Protein AF-A0A1A6GTL4-F1 (afdb_monomer)

Sequence (187 aa):
MNTKRGSVCIEKNNELCYLATIDWSRILDSVEDNYIVLNNKECGDVCPGTAKDKTNCPATVINGQFVERCWTHSHCQKVCWTICKSHGYTAGGLCCHRERLGGCSEPDDPTKCVTCHNFYLDGRCVETCLPSYYHFWDWRCVNFSFCQDLYCRCRGSGRPGCHWCVICSSGCVPEYPSGYTMGSGNL

Nearest PDB structures (foldseek):
  4xss-assembly1_E  TM=9.658E-01  e=3.737E-26  Homo sapiens
  5kqv-assembly1_F  TM=9.364E-01  e=1.875E-26  Homo sapiens
  5kqv-assembly1_E-2  TM=9.364E-01  e=1.114E-25  Homo sapiens
  7sl1-assembly1_B  TM=9.394E-01  e=2.082E-23  Mus musculus
  8u4b-assembly1_B  TM=9.425E-01  e=3.298E-23  Homo sapiens

Mean predicted aligned error: 8.81 Å

Organism: Neotoma lepida (NCBI:txid56216)

Foldseek 3Di:
DADADDEAAAAQAAPDDQPVQADCVQHYVDHPPYHHDNYHPPDPAAAAPVVVVDHPFDWDDDPNDTHGHAPHNDGHDDHQDVVQPQQAEAPVNAHAAPQAGHDFPDHNAQQRYPAGNWEDDPSGRDNDDDPQWADEPRYYTDHPVVLVVLQVVQPVPPDVPSQRWWDDDRHTHSDDDPPDDDDDPRD

Structure (mmCIF, N/CA/C/O backbone):
data_AF-A0A1A6GTL4-F1
#
_entry.id   AF-A0A1A6GTL4-F1
#
loop_
_atom_site.group_PDB
_atom_site.id
_atom_site.type_symbol
_atom_site.label_atom_id
_atom_site.label_alt_id
_atom_site.label_comp_id
_atom_site.label_asym_id
_atom_site.label_entity_id
_atom_site.label_seq_id
_atom_site.pdbx_PDB_ins_code
_atom_site.Cartn_x
_atom_site.Cartn_y
_atom_site.Cartn_z
_atom_site.occupancy
_atom_site.B_iso_or_equiv
_atom_site.auth_seq_id
_atom_site.auth_comp_id
_atom_site.auth_asym_id
_atom_site.auth_atom_id
_atom_site.pdbx_PDB_model_num
ATOM 1 N N . MET A 1 1 ? -3.876 -3.061 5.480 1.00 50.59 1 MET A N 1
ATOM 2 C CA . MET A 1 1 ? -3.661 -2.000 4.477 1.00 50.59 1 MET A CA 1
ATOM 3 C C . MET A 1 1 ? -2.444 -1.225 4.931 1.00 50.59 1 MET A C 1
ATOM 5 O O . MET A 1 1 ? -2.359 -0.959 6.122 1.00 50.59 1 MET A O 1
ATOM 9 N N . ASN A 1 2 ? -1.484 -0.991 4.045 1.00 62.75 2 ASN A N 1
ATOM 10 C CA . ASN A 1 2 ? -0.259 -0.256 4.347 1.00 62.75 2 ASN A CA 1
ATOM 11 C C . ASN A 1 2 ? -0.037 0.725 3.190 1.00 62.75 2 ASN A C 1
ATOM 13 O O . ASN A 1 2 ? -0.180 0.330 2.029 1.00 62.75 2 ASN A O 1
ATOM 17 N N . THR A 1 3 ? 0.223 1.985 3.514 1.00 60.69 3 THR A N 1
ATOM 18 C CA . THR A 1 3 ? 0.420 3.055 2.538 1.00 60.69 3 THR A CA 1
ATOM 19 C C . THR A 1 3 ? 1.892 3.441 2.547 1.00 60.69 3 THR A C 1
ATOM 21 O O . THR A 1 3 ? 2.367 4.050 3.498 1.00 60.69 3 THR A O 1
ATOM 24 N N . LYS A 1 4 ? 2.607 3.105 1.465 1.00 67.69 4 LYS A N 1
ATOM 25 C CA . LYS A 1 4 ? 4.058 3.330 1.343 1.00 67.69 4 LYS A CA 1
ATOM 26 C C . LYS A 1 4 ? 4.475 4.796 1.229 1.00 67.69 4 LYS A C 1
ATOM 28 O O . LYS A 1 4 ? 5.644 5.115 1.419 1.00 67.69 4 LYS A O 1
ATOM 33 N N . ARG A 1 5 ? 3.563 5.680 0.817 1.00 76.00 5 ARG A N 1
ATOM 34 C CA . ARG A 1 5 ? 3.866 7.097 0.608 1.00 76.00 5 ARG A CA 1
ATOM 35 C C . ARG A 1 5 ? 2.603 7.943 0.694 1.00 76.00 5 ARG A C 1
ATOM 37 O O . ARG A 1 5 ? 1.593 7.593 0.088 1.00 76.00 5 ARG A O 1
ATOM 44 N N . GLY A 1 6 ? 2.705 9.072 1.387 1.00 84.00 6 GLY A N 1
ATOM 45 C CA . GLY A 1 6 ? 1.613 10.021 1.585 1.00 84.00 6 GLY A CA 1
ATOM 46 C C . GLY A 1 6 ? 0.975 9.914 2.967 1.00 84.00 6 GLY A C 1
ATOM 47 O O . GLY A 1 6 ? 1.363 9.079 3.781 1.00 84.00 6 GLY A O 1
ATOM 48 N N . SER A 1 7 ? -0.012 10.773 3.194 1.00 91.12 7 SER A N 1
ATOM 49 C CA . SER A 1 7 ? -0.644 10.991 4.498 1.00 91.12 7 SER A CA 1
ATOM 50 C C . SER A 1 7 ? -2.160 10.968 4.356 1.00 91.12 7 SER A C 1
ATOM 52 O O . SER A 1 7 ? -2.700 10.997 3.247 1.00 91.12 7 SER A O 1
ATOM 54 N N . VAL A 1 8 ? -2.864 10.912 5.481 1.00 94.19 8 VAL A N 1
ATOM 55 C CA . VAL A 1 8 ? -4.327 10.875 5.510 1.00 94.19 8 VAL A CA 1
ATOM 56 C C . VAL A 1 8 ? -4.878 12.275 5.759 1.00 94.19 8 VAL A C 1
ATOM 58 O O . VAL A 1 8 ? -4.534 12.913 6.751 1.00 94.19 8 VAL A O 1
ATOM 61 N N . CYS A 1 9 ? -5.761 12.733 4.869 1.00 95.06 9 CYS A N 1
ATOM 62 C CA . CYS A 1 9 ? -6.522 13.971 5.023 1.00 95.06 9 CYS A CA 1
ATOM 63 C C . CYS A 1 9 ? -8.013 13.636 5.177 1.00 95.06 9 CYS A C 1
ATOM 65 O O . CYS A 1 9 ? -8.630 13.121 4.244 1.00 95.06 9 CYS A O 1
ATOM 67 N N . ILE A 1 10 ? -8.577 13.889 6.361 1.00 95.75 10 ILE A N 1
ATOM 68 C CA . ILE A 1 10 ? -9.997 13.695 6.687 1.00 95.75 10 ILE A CA 1
ATOM 69 C C . ILE A 1 10 ? -10.486 14.960 7.391 1.00 95.75 10 ILE A C 1
ATOM 71 O O . ILE A 1 10 ? -10.198 15.186 8.567 1.00 95.75 10 ILE A O 1
ATOM 75 N N . GLU A 1 11 ? -11.248 15.780 6.678 1.00 96.44 11 GLU A N 1
ATOM 76 C CA . GLU A 1 11 ? -11.691 17.080 7.173 1.00 96.44 11 GLU A CA 1
ATOM 77 C C . GLU A 1 11 ? -13.183 17.305 6.928 1.00 96.44 11 GLU A C 1
ATOM 79 O O . GLU A 1 11 ? -13.703 16.895 5.891 1.00 96.44 11 GLU A O 1
ATOM 84 N N . LYS A 1 12 ? -13.841 18.025 7.844 1.00 95.75 12 LYS A N 1
ATOM 85 C CA . LYS A 1 12 ? -15.212 18.541 7.685 1.00 95.75 12 LYS A CA 1
ATOM 86 C C . LYS A 1 12 ? -16.289 17.456 7.524 1.00 95.75 12 LYS A C 1
ATOM 88 O O . LYS A 1 12 ? -17.229 17.630 6.752 1.00 95.75 12 LYS A O 1
ATOM 93 N N . ASN A 1 13 ? -16.186 16.353 8.269 1.00 96.12 13 ASN A N 1
ATOM 94 C CA . ASN A 1 13 ? -17.189 15.280 8.268 1.00 96.12 13 ASN A CA 1
ATOM 95 C C . ASN A 1 13 ? -17.950 15.239 9.603 1.00 96.12 13 ASN A C 1
ATOM 97 O O . ASN A 1 13 ? -17.539 14.564 10.549 1.00 96.12 13 ASN A O 1
ATOM 101 N N . ASN A 1 14 ? -19.079 15.949 9.672 1.00 93.69 14 ASN A N 1
ATOM 102 C CA . ASN A 1 14 ? -19.848 16.132 10.914 1.00 93.69 14 ASN A CA 1
ATOM 103 C C . ASN A 1 14 ? -20.565 14.866 11.416 1.00 93.69 14 ASN A C 1
ATOM 105 O O . ASN A 1 14 ? -20.948 14.821 12.576 1.00 93.69 14 ASN A O 1
ATOM 109 N N . GLU A 1 15 ? -20.695 13.837 10.577 1.00 94.38 15 GLU A N 1
ATOM 110 C CA . GLU A 1 15 ? -21.338 12.556 10.920 1.00 94.38 15 GLU A CA 1
ATOM 111 C C . GLU A 1 15 ? -20.323 11.403 11.071 1.00 94.38 15 GLU A C 1
ATOM 113 O O . GLU A 1 15 ? -20.698 10.257 11.315 1.00 94.38 15 GLU A O 1
ATOM 118 N N . LEU A 1 16 ? -19.024 11.669 10.881 1.00 95.31 16 LEU A N 1
ATOM 119 C CA . LEU A 1 16 ? -17.994 10.628 10.849 1.00 95.31 16 LEU A CA 1
ATOM 120 C C . LEU A 1 16 ? -17.459 10.316 12.253 1.00 95.31 16 LEU A C 1
ATOM 122 O O . LEU A 1 16 ? -16.812 11.158 12.869 1.00 95.31 16 LEU A O 1
ATOM 126 N N . CYS A 1 17 ? -17.681 9.080 12.702 1.00 95.38 17 CYS A N 1
ATOM 127 C CA . CYS A 1 17 ? -17.207 8.522 13.975 1.00 95.38 17 CYS A CA 1
ATOM 128 C C . CYS A 1 17 ? -16.092 7.469 13.775 1.00 95.38 17 CYS A C 1
ATOM 130 O O . CYS A 1 17 ? -15.601 7.297 12.658 1.00 95.38 17 CYS A O 1
ATOM 132 N N . TYR A 1 18 ? -15.671 6.773 14.843 1.00 94.69 18 TYR A N 1
ATOM 133 C CA . TYR A 1 18 ? -14.626 5.728 14.851 1.00 94.69 18 TYR A CA 1
ATOM 134 C C . TYR A 1 18 ? -13.199 6.188 14.507 1.00 94.69 18 TYR A C 1
ATOM 136 O O . TYR A 1 18 ? -12.277 5.379 14.408 1.00 94.69 18 TYR A O 1
ATOM 144 N N . LEU A 1 19 ? -12.951 7.490 14.358 1.00 94.50 19 LEU A N 1
ATOM 145 C CA . LEU A 1 19 ? -11.605 7.983 14.040 1.00 94.50 19 LEU A CA 1
ATOM 146 C C . LEU A 1 19 ? -10.619 7.780 15.200 1.00 94.50 19 LEU A C 1
ATOM 148 O O . LEU A 1 19 ? -9.439 7.523 14.964 1.00 94.50 19 LEU A O 1
ATOM 152 N N . ALA A 1 20 ? -11.099 7.851 16.445 1.00 91.94 20 ALA A N 1
ATOM 153 C CA . ALA A 1 20 ? -10.278 7.652 17.640 1.00 91.94 20 ALA A CA 1
ATOM 154 C C . ALA A 1 20 ? -9.917 6.172 17.884 1.00 91.94 20 ALA A C 1
ATOM 156 O O . ALA A 1 20 ? -8.920 5.872 18.549 1.00 91.94 20 ALA A O 1
ATOM 157 N N . THR A 1 21 ? -10.693 5.239 17.323 1.00 93.56 21 THR A N 1
ATOM 158 C CA . THR A 1 21 ? -10.463 3.792 17.449 1.00 93.56 21 THR A CA 1
ATOM 159 C C . THR A 1 21 ? -9.491 3.250 16.399 1.00 93.56 21 THR A C 1
ATOM 161 O O . THR A 1 21 ? -9.188 2.060 16.415 1.00 93.56 21 THR A O 1
ATOM 164 N N . ILE A 1 22 ? -8.944 4.088 15.512 1.00 94.31 22 ILE A N 1
ATOM 165 C CA . ILE A 1 22 ? -7.981 3.678 14.480 1.00 94.31 22 ILE A CA 1
ATOM 166 C C . ILE A 1 22 ? -6.560 4.076 14.896 1.00 94.31 22 ILE A C 1
ATOM 168 O O . ILE A 1 22 ? -6.263 5.240 15.152 1.00 94.31 22 ILE A O 1
ATOM 172 N N . ASP A 1 23 ? -5.648 3.105 14.921 1.00 92.94 23 ASP A N 1
ATOM 173 C CA . ASP A 1 23 ? -4.215 3.335 15.109 1.00 92.94 23 ASP A CA 1
ATOM 174 C C . ASP A 1 23 ? -3.519 3.507 13.749 1.00 92.94 23 ASP A C 1
ATOM 176 O O . ASP A 1 23 ? -3.130 2.531 13.097 1.00 92.94 23 ASP A O 1
ATOM 180 N N . TRP A 1 24 ? -3.369 4.759 13.310 1.00 92.06 24 TRP A N 1
ATOM 181 C CA . TRP A 1 24 ? -2.736 5.110 12.033 1.00 92.06 24 TRP A CA 1
ATOM 182 C C . TRP A 1 24 ? -1.256 4.718 11.954 1.00 92.06 24 TRP A C 1
ATOM 184 O O . TRP A 1 24 ? -0.766 4.453 10.856 1.00 92.06 24 TRP A O 1
ATOM 194 N N . SER A 1 25 ? -0.567 4.577 13.094 1.00 89.06 25 SER A N 1
ATOM 195 C CA . SER A 1 25 ? 0.838 4.134 13.137 1.00 89.06 25 SER A CA 1
ATOM 196 C C . SER A 1 25 ? 1.027 2.683 12.677 1.00 89.06 25 SER A C 1
ATOM 198 O O . SER A 1 25 ? 2.139 2.234 12.420 1.00 89.06 25 SER A O 1
ATOM 200 N N . ARG A 1 26 ? -0.068 1.919 12.563 1.00 87.19 26 ARG A N 1
ATOM 201 C CA . ARG A 1 26 ? -0.066 0.546 12.026 1.00 87.19 26 ARG A CA 1
ATOM 202 C C . ARG A 1 26 ? -0.291 0.488 10.519 1.00 87.19 26 ARG A C 1
ATOM 204 O O . ARG A 1 26 ? -0.274 -0.603 9.953 1.00 87.19 26 ARG A O 1
ATOM 211 N N . ILE A 1 27 ? -0.553 1.632 9.892 1.00 87.00 27 ILE A N 1
ATOM 212 C CA . ILE A 1 27 ? -0.946 1.752 8.483 1.00 87.00 27 ILE A CA 1
ATOM 213 C C . ILE A 1 27 ? 0.073 2.590 7.709 1.00 87.00 27 ILE A C 1
ATOM 215 O O . ILE A 1 27 ? 0.379 2.257 6.564 1.00 87.00 27 ILE A O 1
ATOM 219 N N . LEU A 1 28 ? 0.562 3.664 8.329 1.00 86.88 28 LEU A N 1
ATOM 220 C CA . LEU A 1 28 ? 1.480 4.634 7.746 1.00 86.88 28 LEU A CA 1
ATOM 221 C C . LEU A 1 28 ? 2.847 4.538 8.415 1.00 86.88 28 LEU A C 1
ATOM 223 O O . LEU A 1 28 ? 2.927 4.345 9.628 1.00 86.88 28 LEU A O 1
ATOM 227 N N . ASP A 1 29 ? 3.899 4.756 7.630 1.00 82.75 29 ASP A N 1
ATOM 228 C CA . ASP A 1 29 ? 5.266 4.853 8.151 1.00 82.75 29 ASP A CA 1
ATOM 229 C C . ASP A 1 29 ? 5.486 6.158 8.941 1.00 82.75 29 ASP A C 1
ATOM 231 O O . ASP A 1 29 ? 6.210 6.163 9.933 1.00 82.75 29 ASP A O 1
ATOM 235 N N . SER A 1 30 ? 4.823 7.250 8.536 1.00 86.62 30 SER A N 1
ATOM 236 C CA . SER A 1 30 ? 4.780 8.523 9.265 1.00 86.62 30 SER A CA 1
ATOM 237 C C . SER A 1 30 ? 3.336 8.979 9.452 1.00 86.62 30 SER A C 1
ATOM 239 O O . SER A 1 30 ? 2.539 8.955 8.515 1.00 86.62 30 SER A O 1
ATOM 241 N N . VAL A 1 31 ? 2.998 9.399 10.671 1.00 89.62 31 VAL A N 1
ATOM 242 C CA . VAL A 1 31 ? 1.668 9.922 11.028 1.00 89.62 31 VAL A CA 1
ATOM 243 C C . VAL A 1 31 ? 1.663 11.434 11.249 1.00 89.62 31 VAL A C 1
ATOM 245 O O . VAL A 1 31 ? 0.597 12.006 11.458 1.00 89.62 31 VAL A O 1
ATOM 248 N N . GLU A 1 32 ? 2.834 12.070 11.227 1.00 88.62 32 GLU A N 1
ATOM 249 C CA . GLU A 1 32 ? 3.018 13.485 11.581 1.00 88.62 32 GLU A CA 1
ATOM 250 C C . GLU A 1 32 ? 2.314 14.419 10.594 1.00 88.62 32 GLU A C 1
ATOM 252 O O . GLU A 1 32 ? 1.750 15.437 10.984 1.00 88.62 32 GLU A O 1
ATOM 257 N N . ASP A 1 33 ? 2.270 14.011 9.328 1.00 91.38 33 ASP A N 1
ATOM 258 C CA . ASP A 1 33 ? 1.659 14.763 8.235 1.00 91.38 33 ASP A CA 1
ATOM 259 C C . ASP A 1 33 ? 0.152 14.475 8.071 1.00 91.38 33 ASP A C 1
ATOM 261 O O . ASP A 1 33 ? -0.464 14.892 7.086 1.00 91.38 33 ASP A O 1
ATOM 2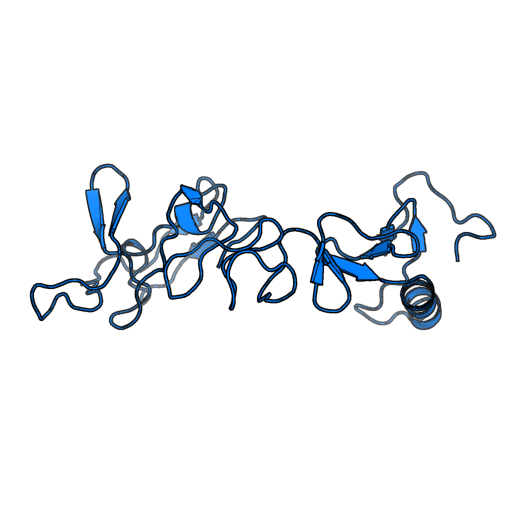65 N N . ASN A 1 34 ? -0.463 13.719 8.987 1.00 92.31 34 ASN A N 1
ATOM 266 C CA . ASN A 1 34 ? -1.899 13.461 8.929 1.00 92.31 34 ASN A CA 1
ATOM 267 C C . ASN A 1 34 ? -2.697 14.717 9.291 1.00 92.31 34 ASN A C 1
ATOM 269 O O . ASN A 1 34 ? -2.468 15.355 10.318 1.00 92.31 34 ASN A O 1
ATOM 273 N N . TYR A 1 35 ? -3.716 15.012 8.487 1.00 95.06 35 TYR A N 1
ATOM 274 C CA . TYR A 1 35 ? -4.625 16.132 8.692 1.00 95.06 35 TYR A CA 1
ATOM 275 C C . TYR A 1 35 ? -6.042 15.613 8.954 1.00 95.06 35 TYR A C 1
ATOM 277 O O . TYR A 1 35 ? -6.821 15.388 8.030 1.00 95.06 35 TYR A O 1
ATOM 285 N N . ILE A 1 36 ? -6.366 15.370 10.229 1.00 94.25 36 ILE A N 1
ATOM 286 C CA . ILE A 1 36 ? -7.658 14.812 10.662 1.00 94.25 36 ILE A CA 1
ATOM 287 C C . ILE A 1 36 ? -8.325 15.788 11.637 1.00 94.25 36 ILE A C 1
ATOM 289 O O . ILE A 1 36 ? -8.119 15.714 12.847 1.00 94.25 36 ILE A O 1
ATOM 293 N N . VAL A 1 37 ? -9.101 16.742 11.116 1.00 93.50 37 VAL A N 1
ATOM 294 C CA . VAL A 1 37 ? -9.697 17.837 11.907 1.00 93.50 37 VAL A CA 1
ATOM 295 C C . VAL A 1 37 ? -11.140 18.133 11.488 1.00 93.50 37 VAL A C 1
ATOM 297 O O . VAL A 1 37 ? -11.580 17.727 10.421 1.00 93.50 37 VAL A O 1
ATOM 300 N N . LEU A 1 38 ? -11.892 18.860 12.324 1.00 92.00 38 LEU A N 1
ATOM 301 C CA . LEU A 1 38 ? -13.284 19.265 12.044 1.00 92.00 38 LEU A CA 1
ATOM 302 C C . LEU A 1 38 ? -14.228 18.092 11.694 1.00 92.00 38 LEU A C 1
ATOM 304 O O . LEU A 1 38 ? -15.092 18.224 10.833 1.00 92.00 38 LEU A O 1
ATOM 308 N N . ASN A 1 39 ? -14.058 16.944 12.350 1.00 92.81 39 ASN A N 1
ATOM 309 C CA . ASN A 1 39 ? -14.973 15.801 12.253 1.00 92.81 39 ASN A CA 1
ATOM 310 C C . ASN A 1 39 ? -15.802 15.676 13.540 1.00 92.81 39 ASN A C 1
ATOM 312 O O . ASN A 1 39 ? -15.522 16.385 14.515 1.00 92.81 39 ASN A O 1
ATOM 316 N N . ASN A 1 40 ? -16.793 14.780 13.559 1.00 91.00 40 ASN A N 1
ATOM 317 C CA . ASN A 1 40 ? -17.596 14.547 14.758 1.00 91.00 40 ASN A CA 1
ATOM 318 C C . ASN A 1 40 ? -16.708 14.167 15.957 1.00 91.00 40 ASN A C 1
ATOM 320 O O . ASN A 1 40 ? -15.836 13.303 15.853 1.00 91.00 40 ASN A O 1
ATOM 324 N N . LYS A 1 41 ? -16.921 14.832 17.096 1.00 81.94 41 LYS A N 1
ATOM 325 C CA . LYS A 1 41 ? -16.199 14.571 18.354 1.00 81.94 41 LYS A CA 1
ATOM 326 C C . LYS A 1 41 ? -17.069 13.892 19.407 1.00 81.94 41 LYS A C 1
ATOM 328 O O . LYS A 1 41 ? -16.532 13.381 20.385 1.00 81.94 41 LYS A O 1
ATOM 333 N N . GLU A 1 42 ? -18.385 13.886 19.223 1.00 86.56 42 GLU A N 1
ATOM 334 C CA . GLU A 1 42 ? -19.350 13.362 20.189 1.00 86.56 42 GLU A CA 1
ATOM 335 C C . GLU A 1 42 ? -19.828 11.975 19.748 1.00 86.56 42 GLU A C 1
ATOM 337 O O . GLU A 1 42 ? -20.992 11.762 19.420 1.00 86.56 42 GLU A O 1
ATOM 342 N N . CYS A 1 43 ? -18.896 11.022 19.707 1.00 88.12 43 CYS A N 1
ATOM 343 C CA . CYS A 1 43 ? -19.175 9.646 19.305 1.00 88.12 43 CYS A CA 1
ATOM 344 C C . CYS A 1 43 ? -19.076 8.698 20.505 1.00 88.12 43 CYS A C 1
ATOM 346 O O . CYS A 1 43 ? -18.094 8.704 21.246 1.00 88.12 43 CYS A O 1
ATOM 348 N N . GLY A 1 44 ? -20.086 7.842 20.670 1.00 89.12 44 GLY A N 1
ATOM 349 C CA . GLY A 1 44 ? -20.028 6.678 21.553 1.00 89.12 44 GLY A CA 1
ATOM 350 C C . GLY A 1 44 ? -19.476 5.473 20.799 1.00 89.12 44 GLY A C 1
ATOM 351 O O . GLY A 1 44 ? -20.227 4.543 20.518 1.00 89.12 44 GLY A O 1
ATOM 352 N N . ASP A 1 45 ? -18.202 5.518 20.405 1.00 90.56 45 ASP A N 1
ATOM 353 C CA . ASP A 1 45 ? -17.593 4.462 19.590 1.00 90.56 45 ASP A CA 1
ATOM 354 C C . ASP A 1 45 ? -17.531 3.140 20.372 1.00 90.56 45 ASP A C 1
ATOM 356 O O . ASP A 1 45 ? -16.797 3.006 21.351 1.00 90.56 45 ASP A O 1
ATOM 360 N N . VAL A 1 46 ? -18.302 2.144 19.926 1.00 91.19 46 VAL A N 1
ATOM 361 C CA . VAL A 1 46 ? -18.313 0.793 20.510 1.00 91.19 46 VAL A CA 1
ATOM 362 C C . VAL A 1 46 ? -17.712 -0.191 19.517 1.00 91.19 46 VAL A C 1
ATOM 364 O O . VAL A 1 46 ? -18.184 -0.289 18.380 1.00 91.19 46 VAL A O 1
ATOM 367 N N . CYS A 1 47 ? -16.685 -0.927 19.948 1.00 92.12 47 CYS A N 1
ATOM 368 C CA . CYS A 1 47 ? -16.016 -1.949 19.150 1.00 92.12 47 CYS A CA 1
ATOM 369 C C . CYS A 1 47 ? -16.675 -3.342 19.300 1.00 92.12 47 CYS A C 1
ATOM 371 O O . CYS A 1 47 ? -17.444 -3.603 20.231 1.00 92.12 47 CYS A O 1
ATOM 373 N N . PRO A 1 48 ? -16.386 -4.281 18.380 1.00 92.75 48 PRO A N 1
ATOM 374 C CA . PRO A 1 48 ? -16.879 -5.652 18.455 1.00 92.75 48 PRO A CA 1
ATOM 375 C C . PRO A 1 48 ? -16.586 -6.352 19.792 1.00 92.75 48 PRO A C 1
ATOM 377 O O . PRO A 1 48 ? -15.435 -6.596 20.154 1.00 92.75 48 PRO A O 1
ATOM 380 N N . GLY A 1 49 ? -17.650 -6.781 20.475 1.00 82.81 49 GLY A N 1
ATOM 381 C CA . GLY A 1 49 ? -17.568 -7.606 21.688 1.00 82.81 49 GLY A CA 1
ATOM 382 C C . GLY A 1 49 ? -17.714 -6.848 23.011 1.00 82.81 49 GLY A C 1
ATOM 383 O O . GLY A 1 49 ? -17.978 -7.484 24.031 1.00 82.81 49 GLY A O 1
ATOM 384 N N . THR A 1 50 ? -17.676 -5.511 23.007 1.00 78.44 50 THR A N 1
ATOM 385 C CA . THR A 1 50 ? -17.819 -4.690 24.226 1.00 78.44 50 THR A CA 1
ATOM 386 C C . THR A 1 50 ? -19.118 -4.983 24.992 1.00 78.44 50 THR A C 1
ATOM 388 O O . THR A 1 50 ? -19.100 -5.078 26.210 1.00 78.44 50 THR A O 1
ATOM 391 N N . ALA A 1 51 ? -20.234 -5.254 24.301 1.00 70.44 51 ALA A N 1
ATOM 392 C CA . ALA A 1 51 ? -21.519 -5.602 24.929 1.00 70.44 51 ALA A CA 1
ATOM 393 C C . ALA A 1 51 ? -21.543 -6.962 25.668 1.00 70.44 51 ALA A C 1
ATOM 395 O O . ALA A 1 51 ? -22.541 -7.298 26.300 1.00 70.44 51 ALA A O 1
ATOM 396 N N . LYS A 1 52 ? -20.488 -7.777 25.545 1.00 74.88 52 LYS A N 1
ATOM 397 C CA . LYS A 1 52 ? -20.351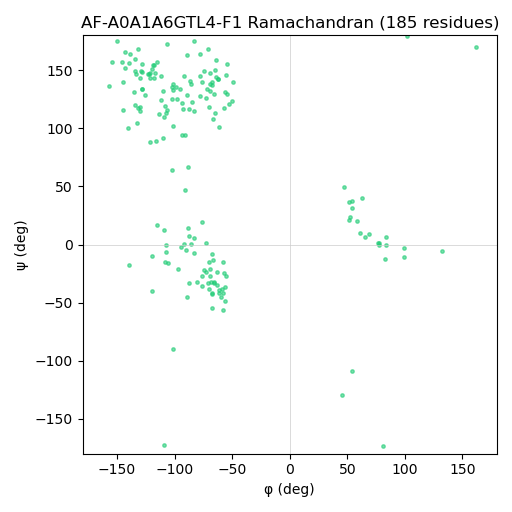 -9.096 26.189 1.00 74.88 52 LYS A CA 1
ATOM 398 C C . LYS A 1 52 ? -19.199 -9.136 27.205 1.00 74.88 52 LYS A C 1
ATOM 400 O O . LYS A 1 52 ? -18.717 -10.227 27.506 1.00 74.88 52 LYS A O 1
ATOM 405 N N . ASP A 1 53 ? -18.707 -7.973 27.643 1.00 66.12 53 ASP A N 1
ATOM 406 C CA . ASP A 1 53 ? -17.526 -7.811 28.512 1.00 66.12 53 ASP A CA 1
ATOM 407 C C . ASP A 1 53 ? -16.265 -8.540 28.002 1.00 66.12 53 ASP A C 1
ATOM 409 O O . ASP A 1 53 ? -15.358 -8.889 28.759 1.00 66.12 53 ASP A O 1
ATOM 413 N N . LYS A 1 54 ? -16.199 -8.797 26.691 1.00 67.88 54 LYS A N 1
ATOM 414 C CA . LYS A 1 54 ? -15.070 -9.438 26.013 1.00 67.88 54 LYS A CA 1
ATOM 415 C C . LYS A 1 54 ? -14.849 -8.763 24.673 1.00 67.88 54 LYS A C 1
ATOM 417 O O . LYS A 1 54 ? -15.541 -9.069 23.703 1.00 67.88 54 LYS A O 1
ATOM 422 N N . THR A 1 55 ? -13.874 -7.863 24.609 1.00 69.06 55 THR A N 1
ATOM 423 C CA . THR A 1 55 ? -13.431 -7.329 23.323 1.00 69.06 55 THR A CA 1
ATOM 424 C C . THR A 1 55 ? -12.714 -8.402 22.521 1.00 69.06 55 THR A C 1
ATOM 426 O O . THR A 1 55 ? -11.841 -9.109 23.025 1.00 69.06 55 THR A O 1
ATOM 429 N N . ASN A 1 56 ? -13.100 -8.530 21.255 1.00 82.81 56 ASN A N 1
ATOM 430 C CA . ASN A 1 56 ? -12.412 -9.403 20.309 1.00 82.81 56 ASN A CA 1
ATOM 431 C C . ASN A 1 56 ? -11.358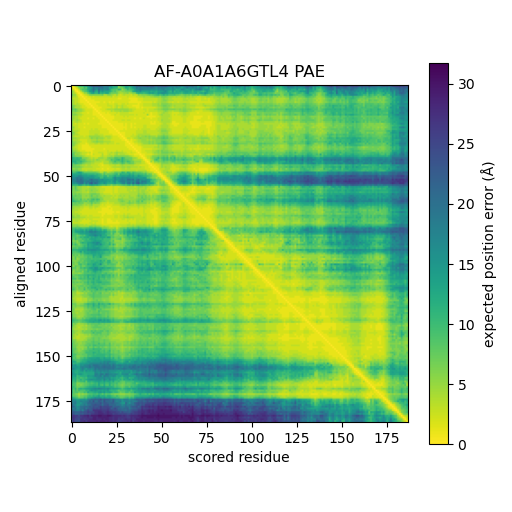 -8.637 19.498 1.00 82.81 56 ASN A C 1
ATOM 433 O O . ASN A 1 56 ? -10.685 -9.230 18.651 1.00 82.81 56 ASN A O 1
ATOM 437 N N . CYS A 1 57 ? -11.237 -7.324 19.710 1.00 90.19 57 CYS A N 1
ATOM 438 C CA . CYS A 1 57 ? -10.328 -6.488 18.951 1.00 90.19 57 CYS A CA 1
ATOM 439 C C . CYS A 1 57 ? -8.964 -6.369 19.633 1.00 90.19 57 CYS A C 1
ATOM 441 O O . CYS A 1 57 ? -8.878 -6.307 20.860 1.00 90.19 57 CYS A O 1
ATOM 443 N N . PRO A 1 58 ? -7.876 -6.300 18.849 1.00 89.19 58 PRO A N 1
ATOM 444 C CA . PRO A 1 58 ? -6.583 -5.949 19.399 1.00 89.19 58 PRO A CA 1
ATOM 445 C C . PRO A 1 58 ? -6.624 -4.507 19.910 1.00 89.19 58 PRO A C 1
ATOM 447 O O . PRO A 1 58 ? -7.329 -3.651 19.374 1.00 89.19 58 PRO A O 1
ATOM 450 N N . ALA A 1 59 ? -5.820 -4.235 20.925 1.00 89.62 59 ALA A N 1
ATOM 451 C CA . ALA A 1 59 ? -5.688 -2.915 21.509 1.00 89.62 59 ALA A CA 1
ATOM 452 C C . ALA A 1 59 ? -4.227 -2.465 21.464 1.00 89.62 59 ALA A C 1
ATOM 454 O O . ALA A 1 59 ? -3.299 -3.276 21.536 1.00 89.62 59 ALA A O 1
ATOM 455 N N . THR A 1 60 ? -4.026 -1.162 21.300 1.00 89.88 60 THR A N 1
ATOM 456 C CA . THR A 1 60 ? -2.693 -0.547 21.255 1.00 89.88 60 THR A CA 1
ATOM 457 C C . THR A 1 60 ? -2.660 0.702 22.120 1.00 89.88 60 THR A C 1
ATOM 459 O O . THR A 1 60 ? -3.700 1.293 22.419 1.00 89.88 60 THR A O 1
ATOM 462 N N . VAL A 1 61 ? -1.456 1.118 22.511 1.00 88.75 61 VAL A N 1
ATOM 463 C CA . VAL A 1 61 ? -1.253 2.313 23.332 1.00 88.75 61 VAL A CA 1
ATOM 464 C C . VAL A 1 61 ? -0.984 3.519 22.435 1.00 88.75 61 VAL A C 1
ATOM 466 O O . VAL A 1 61 ? -0.020 3.506 21.673 1.00 88.75 61 VAL A O 1
ATOM 469 N N . ILE A 1 62 ? -1.810 4.560 22.551 1.00 82.69 62 ILE A N 1
ATOM 470 C CA . ILE A 1 62 ? -1.577 5.880 21.942 1.00 82.69 62 ILE A CA 1
ATOM 471 C C . ILE A 1 62 ? -1.663 6.911 23.065 1.00 82.69 62 ILE A C 1
ATOM 473 O O . ILE A 1 62 ? -2.612 6.889 23.845 1.00 82.69 62 ILE A O 1
ATOM 477 N N . ASN A 1 63 ? -0.658 7.783 23.185 1.00 82.81 63 ASN A N 1
ATOM 478 C CA . ASN A 1 63 ? -0.580 8.806 24.239 1.00 82.81 63 ASN A CA 1
ATOM 479 C C . ASN A 1 63 ? -0.764 8.244 25.666 1.00 82.81 63 ASN A C 1
ATOM 481 O O . ASN A 1 63 ? -1.399 8.862 26.515 1.00 82.81 63 ASN A O 1
ATOM 485 N N . GLY A 1 64 ? -0.241 7.041 25.923 1.00 84.06 64 GLY A N 1
ATOM 486 C CA . GLY A 1 64 ? -0.332 6.376 27.229 1.00 84.06 64 GLY A CA 1
ATOM 487 C C . GLY A 1 64 ? -1.689 5.736 27.545 1.00 84.06 64 GLY A C 1
ATOM 488 O O . GLY A 1 64 ? -1.825 5.124 28.600 1.00 84.06 64 GLY A O 1
ATOM 489 N N . GLN A 1 65 ? -2.673 5.820 26.646 1.00 85.50 65 GLN A N 1
ATOM 490 C CA . GLN A 1 65 ? -3.987 5.202 26.821 1.00 85.50 65 GLN A CA 1
ATOM 491 C C . GLN A 1 65 ? -4.105 3.909 26.019 1.00 85.50 65 GLN A C 1
ATOM 493 O O . GLN A 1 65 ? -3.769 3.860 24.834 1.00 85.50 65 GLN A O 1
ATOM 498 N N . PHE A 1 66 ? -4.609 2.865 26.673 1.00 87.00 66 PHE A N 1
ATOM 499 C CA . PHE A 1 66 ? -4.934 1.596 26.038 1.00 87.00 66 PHE A CA 1
ATOM 500 C C . PHE A 1 66 ? -6.318 1.693 25.400 1.00 87.00 66 PHE A C 1
ATOM 502 O O . PHE A 1 66 ? -7.310 1.871 26.103 1.00 87.00 66 PHE A O 1
ATOM 509 N N . VAL A 1 67 ? -6.376 1.607 24.071 1.00 89.69 67 VAL A N 1
ATOM 510 C CA . VAL A 1 67 ? -7.623 1.760 23.312 1.00 89.69 67 VAL A CA 1
ATOM 511 C C . VAL A 1 67 ? -7.788 0.572 22.372 1.00 89.69 67 VAL A C 1
ATOM 513 O O . VAL A 1 67 ? -6.843 0.165 21.686 1.00 89.69 67 VAL A O 1
ATOM 516 N N . GLU A 1 68 ? -8.995 0.013 22.355 1.00 91.56 68 GLU A N 1
ATOM 517 C CA . GLU A 1 68 ? -9.399 -1.045 21.430 1.00 91.56 68 GLU A CA 1
ATOM 518 C C . GLU A 1 68 ? -9.468 -0.520 20.000 1.00 91.56 68 GLU A C 1
ATOM 520 O O . GLU A 1 68 ? -9.915 0.602 19.754 1.00 91.56 68 GLU A O 1
ATOM 525 N N . ARG A 1 69 ? -9.013 -1.333 19.041 1.00 93.94 69 ARG A N 1
ATOM 526 C CA . ARG A 1 69 ? -8.876 -0.891 17.656 1.00 93.94 69 ARG A CA 1
ATOM 527 C C . ARG A 1 69 ? -9.928 -1.497 16.747 1.00 93.94 69 ARG A C 1
ATOM 529 O O . ARG A 1 69 ? -9.913 -2.697 16.462 1.00 93.94 69 ARG A O 1
ATOM 536 N N . CYS A 1 70 ? -10.814 -0.654 16.233 1.00 94.69 70 CYS A N 1
ATOM 537 C CA . CYS A 1 70 ? -11.856 -1.051 15.299 1.00 94.69 70 CYS A CA 1
ATOM 538 C C . CYS A 1 70 ? -12.119 0.021 14.240 1.00 94.69 70 CYS A C 1
ATOM 540 O O . CYS A 1 70 ? -11.892 1.208 14.456 1.00 94.69 70 CYS A O 1
ATOM 542 N N . TRP A 1 71 ? -12.574 -0.438 13.076 1.00 95.62 71 TRP A N 1
ATOM 543 C CA . TRP A 1 71 ? -13.042 0.408 11.978 1.00 95.62 71 TRP A CA 1
ATOM 544 C C . TRP A 1 71 ? -14.528 0.735 12.124 1.00 95.62 71 TRP A C 1
ATOM 546 O O . TRP A 1 71 ? -14.978 1.794 11.706 1.00 95.62 71 TRP A O 1
ATOM 556 N N . THR A 1 72 ? -15.291 -0.211 12.672 1.00 93.81 72 THR A N 1
ATOM 557 C CA . THR A 1 72 ? -16.742 -0.137 12.865 1.00 93.81 72 THR A CA 1
ATOM 558 C C . THR A 1 72 ? -17.134 -0.949 14.103 1.00 93.81 72 THR A C 1
ATOM 560 O O . THR A 1 72 ? -16.321 -1.704 14.641 1.00 93.81 72 THR A O 1
ATOM 563 N N . HIS A 1 73 ? -18.414 -0.910 14.480 1.00 92.19 73 HIS A N 1
ATOM 564 C CA . HIS A 1 73 ? -18.998 -1.788 15.504 1.00 92.19 73 HIS A CA 1
ATOM 565 C C . HIS A 1 73 ? -18.872 -3.299 15.219 1.00 92.19 73 HIS A C 1
ATOM 567 O O . HIS A 1 73 ? -19.093 -4.109 16.118 1.00 92.19 73 HIS A O 1
ATOM 573 N N . SER A 1 74 ? -18.547 -3.702 13.985 1.00 92.31 74 SER A N 1
ATOM 574 C CA . SER A 1 74 ? -18.490 -5.104 13.540 1.00 92.31 74 SER A CA 1
ATOM 575 C C . SER A 1 74 ? -17.110 -5.551 13.039 1.00 92.31 74 SER A C 1
ATOM 577 O O . SER A 1 74 ? -16.886 -6.749 12.851 1.00 92.31 74 SER A O 1
ATOM 579 N N . HIS A 1 75 ? -16.163 -4.625 12.853 1.00 93.31 75 HIS A N 1
ATOM 580 C CA . HIS A 1 75 ? -14.861 -4.919 12.260 1.00 93.31 75 HIS A CA 1
ATOM 581 C C . HIS A 1 75 ? -13.702 -4.334 13.062 1.00 93.31 75 HIS A C 1
ATOM 583 O O . HIS A 1 75 ? -13.531 -3.120 13.158 1.00 93.31 75 HIS A O 1
ATOM 589 N N . CYS A 1 76 ? -12.847 -5.219 13.572 1.00 92.56 76 CYS A N 1
ATOM 590 C CA . CYS A 1 76 ? -11.612 -4.837 14.246 1.00 92.56 76 CYS A CA 1
ATOM 591 C C . CYS A 1 76 ? -10.542 -4.358 13.254 1.00 92.56 76 CYS A C 1
ATOM 593 O O . CYS A 1 76 ? -10.437 -4.859 12.128 1.00 92.56 76 CYS A O 1
ATOM 595 N N . GLN A 1 77 ? -9.683 -3.442 13.699 1.00 92.25 77 GLN A N 1
ATOM 596 C CA . GLN A 1 77 ? -8.450 -3.130 12.992 1.00 92.25 77 GLN A CA 1
ATOM 597 C C . GLN A 1 77 ? -7.482 -4.295 13.187 1.00 92.25 77 GLN A C 1
ATOM 599 O O . GLN A 1 77 ? -7.179 -4.696 14.307 1.00 92.25 77 GLN A O 1
ATOM 604 N N . LYS A 1 78 ? -6.969 -4.847 12.088 1.00 85.81 78 LYS A N 1
ATOM 605 C CA . LYS A 1 78 ? -5.903 -5.846 12.156 1.00 85.81 78 LYS A CA 1
ATOM 606 C C . LYS A 1 78 ? -4.609 -5.167 12.597 1.00 85.81 78 LYS A C 1
ATOM 608 O O . LYS A 1 78 ? -4.109 -4.294 11.891 1.00 85.81 78 LYS A O 1
ATOM 613 N N . VAL A 1 79 ? -4.070 -5.582 13.737 1.00 82.38 79 VAL A N 1
ATOM 614 C CA . VAL A 1 79 ? -2.784 -5.107 14.255 1.00 82.38 79 VAL A CA 1
ATOM 615 C C . VAL A 1 79 ? -1.766 -6.225 14.067 1.00 82.38 79 VAL A C 1
ATOM 617 O O . VAL A 1 79 ? -1.911 -7.305 14.634 1.00 82.38 79 VAL A O 1
ATOM 620 N N . CYS A 1 80 ? -0.750 -5.975 13.241 1.00 73.12 80 CYS A N 1
ATOM 621 C CA . CYS A 1 80 ? 0.347 -6.919 13.044 1.00 73.12 80 CYS A CA 1
ATOM 622 C C . CYS A 1 80 ? 1.296 -6.872 14.246 1.00 73.12 80 CYS A C 1
ATOM 624 O O . CYS A 1 80 ? 1.630 -5.788 14.732 1.00 73.12 80 CYS A O 1
ATOM 626 N N . TRP A 1 81 ? 1.783 -8.030 14.693 1.00 69.69 81 TRP A N 1
ATOM 627 C CA . TRP A 1 81 ? 2.907 -8.073 15.627 1.00 69.69 81 TRP A CA 1
A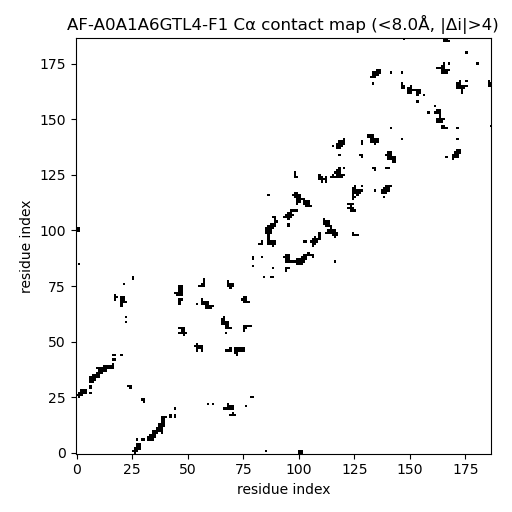TOM 628 C C . TRP A 1 81 ? 4.169 -7.500 14.977 1.00 69.69 81 TRP A C 1
ATOM 630 O O . TRP A 1 81 ? 4.424 -7.708 13.789 1.00 69.69 81 TRP A O 1
ATOM 640 N N . THR A 1 82 ? 4.982 -6.806 15.776 1.00 69.31 82 THR A N 1
ATOM 641 C CA . THR A 1 82 ? 6.208 -6.118 15.329 1.00 69.31 82 THR A CA 1
ATOM 642 C C . THR A 1 82 ? 7.213 -7.048 14.650 1.00 69.31 82 THR A C 1
ATOM 644 O O . THR A 1 82 ? 7.984 -6.596 13.807 1.00 69.31 82 THR A O 1
ATOM 647 N N . ILE A 1 83 ? 7.161 -8.349 14.953 1.00 76.50 83 ILE A N 1
ATOM 648 C CA . ILE A 1 83 ? 8.025 -9.383 14.369 1.00 76.50 83 ILE A CA 1
ATOM 649 C C . ILE A 1 83 ? 7.885 -9.435 12.837 1.00 76.50 83 ILE A C 1
ATOM 651 O O . ILE A 1 83 ? 8.886 -9.576 12.140 1.00 76.50 83 ILE A O 1
ATOM 655 N N . CYS A 1 84 ? 6.673 -9.260 12.297 1.00 74.31 84 CYS A N 1
ATOM 656 C CA . CYS A 1 84 ? 6.422 -9.366 10.855 1.00 74.31 84 CYS A CA 1
ATOM 657 C C . CYS A 1 84 ? 6.545 -8.026 10.101 1.00 74.31 84 CYS A C 1
ATOM 659 O O . CYS A 1 84 ? 6.336 -7.995 8.888 1.00 74.31 84 CYS A O 1
ATOM 661 N N . LYS A 1 85 ? 6.859 -6.920 10.796 1.00 78.81 85 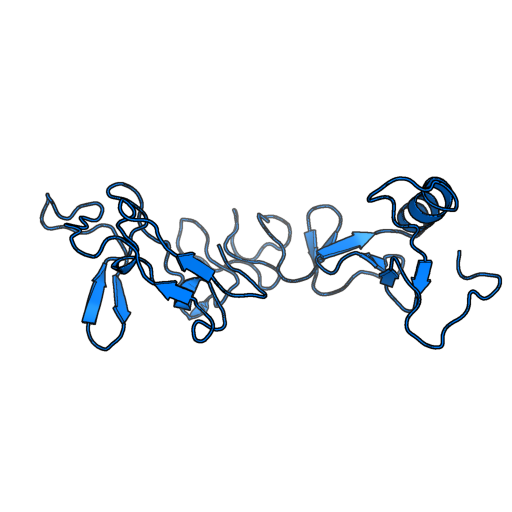LYS A N 1
ATOM 662 C CA . LYS A 1 85 ? 6.950 -5.559 10.229 1.00 78.81 85 LYS A CA 1
ATOM 663 C C . LYS A 1 85 ? 5.757 -5.231 9.304 1.00 78.81 85 LYS A C 1
ATOM 665 O O . LYS A 1 85 ? 4.605 -5.430 9.685 1.00 78.81 85 LYS A O 1
ATOM 670 N N . SER A 1 86 ? 6.024 -4.739 8.093 1.00 75.19 86 SER A N 1
ATOM 671 C CA . SER A 1 86 ? 5.037 -4.386 7.063 1.00 75.19 86 SER A CA 1
ATOM 672 C C . SER A 1 86 ? 4.559 -5.580 6.222 1.00 75.19 86 SER A C 1
ATOM 674 O O . SER A 1 86 ? 3.609 -5.442 5.444 1.00 75.19 86 SER A O 1
ATOM 676 N N . HIS A 1 87 ? 5.169 -6.760 6.389 1.00 78.62 87 HIS A N 1
ATOM 677 C CA . HIS A 1 87 ? 4.899 -7.934 5.554 1.00 78.62 87 HIS A CA 1
ATOM 678 C C . HIS A 1 87 ? 3.498 -8.510 5.799 1.00 78.62 87 HIS A C 1
ATOM 680 O O . HIS A 1 87 ? 2.874 -9.076 4.900 1.00 78.62 87 HIS A O 1
ATOM 686 N N . GLY A 1 88 ? 2.975 -8.305 7.010 1.00 79.19 88 GLY A N 1
ATOM 687 C CA . GLY A 1 88 ? 1.689 -8.832 7.448 1.00 79.19 88 GLY A CA 1
ATOM 688 C C . GLY A 1 88 ? 1.766 -10.291 7.899 1.00 79.19 88 GLY A C 1
ATOM 689 O O . GLY A 1 88 ? 2.843 -10.877 8.022 1.00 79.19 88 GLY A O 1
ATOM 690 N N . TYR A 1 89 ? 0.596 -10.862 8.177 1.00 78.94 89 TYR A N 1
ATOM 691 C CA . TYR A 1 89 ? 0.441 -12.216 8.698 1.00 78.94 89 TYR A CA 1
ATOM 692 C C . TYR A 1 89 ? -0.746 -12.934 8.042 1.00 78.94 89 TYR A C 1
ATOM 694 O O . TYR A 1 89 ? -1.680 -12.306 7.532 1.00 78.94 89 TYR A O 1
ATOM 702 N N . THR A 1 90 ? -0.698 -14.262 8.050 1.00 82.50 90 THR A N 1
ATOM 703 C CA . THR A 1 90 ? -1.824 -15.135 7.685 1.00 82.50 90 THR A CA 1
ATOM 704 C C . THR A 1 90 ? -2.913 -15.101 8.757 1.00 82.50 90 THR A C 1
ATOM 706 O O . THR A 1 90 ? -2.675 -14.658 9.875 1.00 82.50 90 THR A O 1
ATOM 709 N N . ALA A 1 91 ? -4.106 -15.641 8.486 1.00 77.69 91 ALA A N 1
ATOM 710 C CA . ALA A 1 91 ? -5.156 -15.748 9.510 1.00 77.69 91 ALA A CA 1
ATOM 711 C C . ALA A 1 91 ? -4.705 -16.505 10.783 1.00 77.69 91 ALA A C 1
ATOM 713 O O . ALA A 1 91 ? -5.211 -16.223 11.864 1.00 77.69 91 ALA A O 1
ATOM 714 N N . GLY A 1 92 ? -3.729 -17.414 10.662 1.00 74.81 92 GLY A N 1
ATOM 715 C CA . GLY A 1 92 ? -3.139 -18.163 11.777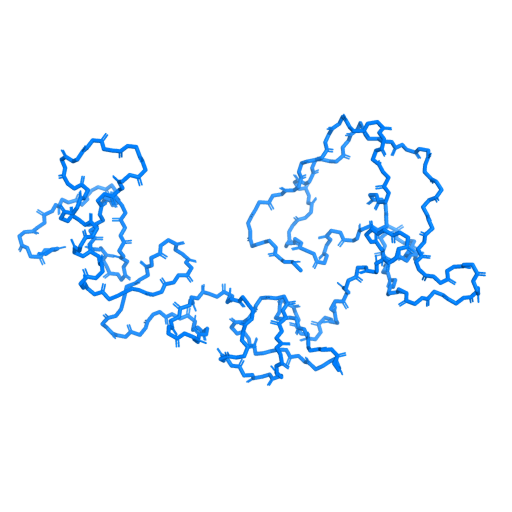 1.00 74.81 92 GLY A CA 1
ATOM 716 C C . GLY A 1 92 ? -2.027 -17.434 12.543 1.00 74.81 92 GLY A C 1
ATOM 717 O O . GLY A 1 92 ? -1.401 -18.046 13.400 1.00 74.81 92 GLY A O 1
ATOM 718 N N . GLY A 1 93 ? -1.739 -16.163 12.238 1.00 78.56 93 GLY A N 1
ATOM 719 C CA . GLY A 1 93 ? -0.732 -15.371 12.960 1.00 78.56 93 GLY A CA 1
ATOM 720 C C . GLY A 1 93 ? 0.717 -15.570 12.499 1.00 78.56 93 GLY A C 1
ATOM 721 O O . GLY A 1 93 ? 1.627 -15.015 13.107 1.00 78.56 93 GLY A O 1
ATOM 722 N N . LEU A 1 94 ? 0.951 -16.326 11.423 1.00 85.25 94 LEU A N 1
ATOM 723 C CA . LEU A 1 94 ? 2.294 -16.548 10.872 1.00 85.25 94 LEU A CA 1
ATOM 724 C C . LEU A 1 94 ? 2.689 -15.435 9.899 1.00 85.25 94 LEU A C 1
ATOM 726 O O . LEU A 1 94 ? 1.864 -15.037 9.071 1.00 85.25 94 LEU A O 1
ATOM 730 N N . CYS A 1 95 ? 3.940 -14.969 9.976 1.00 85.75 95 CYS A N 1
ATOM 731 C CA . CYS A 1 95 ? 4.452 -13.903 9.116 1.00 85.75 95 CYS A CA 1
ATOM 732 C C . CYS A 1 95 ? 4.432 -14.290 7.633 1.00 85.75 95 CYS A C 1
ATOM 734 O O . CYS A 1 95 ? 4.735 -15.419 7.243 1.00 85.75 95 CYS A O 1
ATOM 736 N N . CYS A 1 96 ? 4.114 -13.309 6.798 1.00 87.44 96 CYS A N 1
ATOM 737 C CA . CYS A 1 96 ? 4.239 -13.428 5.355 1.00 87.44 96 CYS A CA 1
ATOM 738 C C . CYS A 1 96 ? 5.693 -13.265 4.897 1.00 87.44 96 CYS A C 1
ATOM 740 O O . CYS A 1 96 ? 6.531 -12.732 5.627 1.00 87.44 96 CYS A O 1
ATOM 742 N N . HIS A 1 97 ? 5.964 -13.680 3.656 1.00 88.12 97 HIS A N 1
ATOM 743 C CA . HIS A 1 97 ? 7.254 -13.463 2.999 1.00 88.12 97 HIS A CA 1
ATOM 744 C C . HIS A 1 97 ? 7.646 -11.971 3.007 1.00 88.12 97 HIS A C 1
ATOM 746 O O . HIS A 1 97 ? 6.786 -11.090 3.044 1.00 88.12 97 HIS A O 1
ATOM 752 N N . ARG A 1 98 ? 8.944 -11.665 2.929 1.00 85.12 98 ARG A N 1
ATOM 753 C CA . ARG A 1 98 ? 9.447 -10.282 3.025 1.00 85.12 98 ARG A CA 1
ATOM 754 C C . ARG A 1 98 ? 9.023 -9.358 1.880 1.00 85.12 98 ARG A C 1
ATOM 756 O O . ARG A 1 98 ? 8.766 -8.182 2.086 1.00 85.12 98 ARG A O 1
ATOM 763 N N . GLU A 1 99 ? 8.862 -9.905 0.678 1.00 84.50 99 GLU A N 1
ATOM 764 C CA . GLU A 1 99 ? 8.460 -9.141 -0.518 1.00 84.50 99 GLU A CA 1
ATOM 765 C C . GLU A 1 99 ? 6.968 -8.775 -0.544 1.00 84.50 99 GLU A C 1
ATOM 767 O O . GLU A 1 99 ? 6.389 -8.519 -1.601 1.00 84.50 99 GLU A O 1
ATOM 772 N N . ARG A 1 100 ? 6.293 -8.806 0.603 1.00 83.81 100 ARG A N 1
ATOM 773 C CA . ARG A 1 100 ? 4.837 -8.701 0.714 1.00 83.81 100 ARG A CA 1
ATOM 774 C C . ARG A 1 100 ? 4.446 -7.485 1.503 1.00 83.81 100 ARG A C 1
ATOM 776 O O . ARG A 1 100 ? 5.204 -6.999 2.331 1.00 83.81 100 ARG A O 1
ATOM 783 N N . LEU A 1 101 ? 3.240 -7.009 1.235 1.00 80.81 101 LEU A N 1
ATOM 784 C CA . LEU A 1 101 ? 2.698 -5.847 1.908 1.00 80.81 101 LEU A CA 1
ATOM 785 C C . LEU A 1 101 ? 1.299 -6.165 2.437 1.00 80.81 101 LEU A C 1
ATOM 787 O O . LEU A 1 101 ? 0.369 -6.405 1.670 1.00 80.81 101 LEU A O 1
ATOM 791 N N . GLY A 1 102 ? 1.149 -6.171 3.762 1.00 73.94 102 GLY A N 1
ATOM 792 C CA . GLY A 1 102 ? -0.149 -6.211 4.439 1.00 73.94 102 GLY A CA 1
ATOM 793 C C . GLY A 1 102 ? -0.840 -7.573 4.615 1.00 73.94 102 GLY A C 1
ATOM 794 O O . G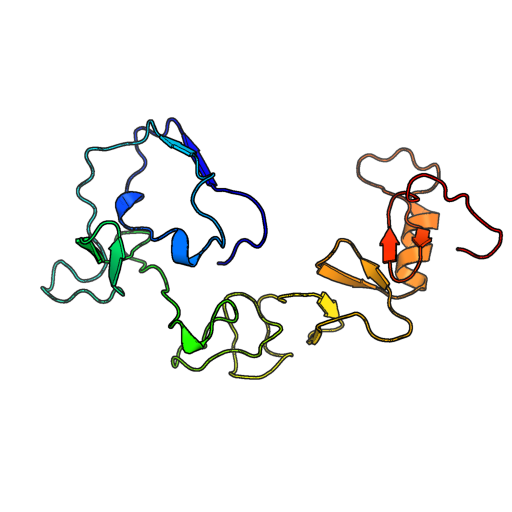LY A 1 102 ? -1.789 -7.622 5.397 1.00 73.94 102 GLY A O 1
ATOM 795 N N . GLY A 1 103 ? -0.405 -8.661 3.963 1.00 78.81 103 GLY A N 1
ATOM 796 C CA . GLY A 1 103 ? -0.959 -10.011 4.178 1.00 78.81 103 GLY A CA 1
ATOM 797 C C . GLY A 1 103 ? -0.672 -11.047 3.075 1.00 78.81 103 GLY A C 1
ATOM 798 O O . GLY A 1 103 ? -0.183 -10.731 1.985 1.00 78.81 103 GLY A O 1
ATOM 799 N N . CYS A 1 104 ? -0.990 -12.313 3.361 1.00 83.69 104 CYS A N 1
ATOM 800 C CA . CYS A 1 104 ? -0.760 -13.462 2.479 1.00 83.69 104 CYS A CA 1
ATOM 801 C C . CYS A 1 104 ? -1.744 -14.603 2.775 1.00 83.69 104 CYS A C 1
ATOM 803 O O . CYS A 1 104 ? -2.285 -14.694 3.880 1.00 83.69 104 CYS A O 1
ATOM 805 N N . SER A 1 105 ? -1.971 -15.472 1.785 1.00 86.12 105 SER A N 1
ATOM 806 C CA . SER A 1 105 ? -2.776 -16.686 1.973 1.00 86.12 105 SER A CA 1
ATOM 807 C C . SER A 1 105 ? -1.976 -17.817 2.619 1.00 86.12 105 SER A C 1
ATOM 809 O O . SER A 1 105 ? -2.537 -18.590 3.387 1.00 86.12 105 SER A O 1
ATOM 811 N N . GLU A 1 106 ? -0.671 -17.884 2.348 1.00 87.81 106 GLU A N 1
ATOM 812 C CA . GLU A 1 106 ? 0.256 -18.860 2.927 1.00 87.81 106 GLU A CA 1
ATOM 813 C C . GLU A 1 106 ? 1.492 -18.135 3.480 1.00 87.81 106 GLU A C 1
ATOM 815 O O . GLU A 1 106 ? 1.918 -17.127 2.897 1.00 87.81 106 GLU A O 1
ATOM 820 N N . PRO A 1 107 ? 2.046 -18.600 4.614 1.00 87.75 107 PRO A N 1
ATOM 821 C CA . PRO A 1 107 ? 3.212 -17.977 5.222 1.00 87.75 107 PRO A CA 1
ATOM 822 C C . PRO A 1 107 ? 4.456 -18.206 4.357 1.00 87.75 107 PRO A C 1
ATOM 824 O O . PRO A 1 107 ? 4.577 -19.229 3.694 1.00 87.75 107 PRO A O 1
ATOM 827 N N . ASP A 1 108 ? 5.368 -17.236 4.378 1.00 86.31 108 ASP A N 1
ATOM 828 C CA . ASP A 1 108 ? 6.687 -17.292 3.726 1.00 86.31 108 ASP A CA 1
ATOM 829 C C . ASP A 1 108 ? 6.743 -17.691 2.227 1.00 86.31 108 ASP A C 1
ATOM 831 O O . ASP A 1 108 ? 7.798 -18.042 1.710 1.00 86.31 108 ASP A O 1
ATOM 835 N N . ASP A 1 109 ? 5.638 -17.562 1.480 1.00 88.94 109 ASP A N 1
ATOM 836 C CA . ASP A 1 109 ? 5.610 -17.835 0.035 1.00 88.94 109 ASP A CA 1
ATOM 837 C C . ASP A 1 109 ? 5.471 -16.532 -0.800 1.00 88.94 109 ASP A C 1
ATOM 839 O O . ASP A 1 109 ? 4.464 -15.806 -0.698 1.00 88.94 109 ASP A O 1
ATOM 843 N N . PRO A 1 110 ? 6.449 -16.199 -1.671 1.00 87.50 110 PRO A N 1
ATOM 844 C CA . PRO A 1 110 ? 6.413 -15.016 -2.532 1.00 87.50 110 PRO A CA 1
ATOM 845 C C . PRO A 1 110 ? 5.431 -15.100 -3.712 1.00 87.50 110 PRO A C 1
ATOM 847 O O . PRO A 1 110 ? 5.384 -14.151 -4.489 1.00 87.50 110 PRO A O 1
ATOM 850 N N . THR A 1 111 ? 4.671 -16.184 -3.875 1.00 90.75 111 THR A N 1
ATOM 851 C CA . THR A 1 111 ? 3.627 -16.367 -4.906 1.00 90.75 111 THR A CA 1
ATOM 852 C C . THR A 1 111 ? 2.205 -16.275 -4.345 1.00 90.75 111 THR A C 1
ATOM 854 O O . THR A 1 111 ? 1.235 -16.065 -5.069 1.00 90.75 111 THR A O 1
ATOM 857 N N . LYS A 1 112 ? 2.052 -16.379 -3.024 1.00 89.94 112 LYS A N 1
ATOM 858 C CA . LYS A 1 112 ? 0.752 -16.477 -2.339 1.00 89.94 112 LYS A CA 1
ATOM 859 C C . LYS A 1 112 ? 0.207 -15.116 -1.938 1.00 89.94 112 LYS A C 1
ATOM 861 O O . LYS A 1 112 ? -0.093 -14.843 -0.764 1.00 89.94 112 LYS A O 1
ATOM 866 N N . CYS A 1 113 ? 0.269 -14.192 -2.898 1.00 84.25 113 CYS A N 1
ATOM 867 C CA . CYS A 1 113 ? 0.276 -12.760 -2.650 1.00 84.25 113 CYS A CA 1
ATOM 868 C C . CYS A 1 113 ? -1.014 -12.045 -2.885 1.00 84.25 113 CYS A C 1
ATOM 870 O O . CYS A 1 113 ? -1.585 -12.175 -3.954 1.00 84.25 113 CYS A O 1
ATOM 872 N N . VAL A 1 114 ? -1.371 -11.168 -1.947 1.00 80.69 114 VAL A N 1
ATOM 873 C CA . VAL A 1 114 ? -2.370 -10.139 -2.228 1.00 80.69 114 VAL A CA 1
ATOM 874 C C . VAL A 1 114 ? -1.696 -8.886 -2.789 1.00 80.69 114 VAL A C 1
ATOM 876 O O . VAL A 1 114 ? -2.148 -8.340 -3.788 1.00 80.69 114 VAL A O 1
ATOM 879 N N . THR A 1 115 ? -0.591 -8.432 -2.188 1.00 86.62 115 THR A N 1
ATOM 880 C CA . THR A 1 115 ? 0.119 -7.220 -2.628 1.00 86.62 115 THR A CA 1
ATOM 881 C C . THR A 1 115 ? 1.629 -7.373 -2.455 1.00 86.62 115 THR A C 1
ATOM 883 O O . THR A 1 115 ? 2.096 -7.945 -1.460 1.00 86.62 115 THR A O 1
ATOM 886 N N . CYS A 1 116 ? 2.386 -6.879 -3.436 1.00 90.69 116 CYS A N 1
ATOM 887 C CA . CYS A 1 116 ? 3.844 -6.886 -3.419 1.00 90.69 116 CYS A CA 1
ATOM 888 C C . CYS A 1 116 ? 4.394 -5.655 -2.711 1.00 90.69 116 CYS A C 1
ATOM 890 O O . CYS A 1 116 ? 3.867 -4.555 -2.851 1.00 90.69 116 CYS A O 1
ATOM 892 N N . HIS A 1 117 ? 5.460 -5.859 -1.942 1.00 88.25 117 HIS A N 1
ATOM 893 C CA . HIS A 1 117 ? 6.215 -4.769 -1.351 1.00 88.25 117 HIS A CA 1
ATOM 894 C C . HIS A 1 117 ? 6.930 -3.980 -2.451 1.00 88.25 117 HIS A C 1
ATOM 896 O O . HIS A 1 117 ? 6.745 -2.773 -2.539 1.00 88.25 117 HIS A O 1
ATOM 902 N N . ASN A 1 118 ? 7.718 -4.649 -3.291 1.00 91.44 118 ASN A N 1
ATOM 903 C CA . ASN A 1 118 ? 8.503 -3.997 -4.337 1.00 91.44 118 ASN A CA 1
ATOM 904 C C . ASN A 1 118 ? 7.823 -4.154 -5.701 1.00 91.44 118 ASN A C 1
ATOM 906 O O . ASN A 1 118 ? 6.968 -3.344 -6.047 1.00 91.44 118 ASN A O 1
ATOM 910 N N . PHE A 1 119 ? 8.132 -5.221 -6.441 1.00 94.31 119 PHE A N 1
ATOM 911 C CA . PHE A 1 119 ? 7.610 -5.411 -7.791 1.00 94.31 119 PHE A CA 1
ATOM 912 C C . PHE A 1 119 ? 6.811 -6.701 -7.932 1.00 94.31 119 PHE A C 1
ATOM 914 O O . PHE A 1 119 ? 7.096 -7.721 -7.304 1.00 94.31 119 PHE A O 1
ATOM 921 N N . TYR A 1 120 ? 5.806 -6.650 -8.795 1.00 95.62 120 TYR A N 1
ATOM 922 C CA . TYR A 1 120 ? 5.069 -7.808 -9.276 1.00 95.62 120 TYR A CA 1
ATOM 923 C C . TYR A 1 120 ? 5.634 -8.313 -10.611 1.00 95.62 120 TYR A C 1
ATOM 925 O O . TYR A 1 120 ? 5.835 -7.524 -11.539 1.00 95.62 120 TYR A O 1
ATOM 933 N N . LEU A 1 121 ? 5.832 -9.627 -10.723 1.00 95.88 121 LEU A N 1
ATOM 934 C CA . LEU A 1 121 ? 6.217 -10.318 -11.952 1.00 95.88 121 LEU A CA 1
ATOM 935 C C . LEU A 1 121 ? 5.547 -11.699 -12.010 1.00 95.88 121 LEU A C 1
ATOM 937 O O . LEU A 1 121 ? 5.833 -12.551 -11.173 1.00 95.88 121 LEU A O 1
ATOM 941 N N . ASP A 1 122 ? 4.659 -11.914 -12.985 1.00 92.12 122 ASP A N 1
ATOM 942 C CA . ASP A 1 122 ? 4.056 -13.216 -13.322 1.00 92.12 122 ASP A CA 1
ATOM 943 C C . ASP A 1 122 ? 3.532 -14.020 -12.112 1.00 92.12 122 ASP A C 1
ATOM 945 O O . ASP A 1 122 ? 3.832 -15.196 -11.920 1.00 92.12 122 ASP A O 1
ATOM 949 N N . GLY A 1 123 ? 2.742 -13.365 -11.254 1.00 90.50 123 GLY A N 1
ATOM 950 C CA . GLY A 1 123 ? 2.153 -13.986 -10.058 1.00 90.50 123 GLY A CA 1
ATOM 951 C C . GLY A 1 123 ? 3.069 -14.014 -8.832 1.00 90.50 123 GLY A C 1
ATOM 952 O O . GLY A 1 123 ? 2.653 -14.479 -7.773 1.00 90.50 123 GLY A O 1
ATOM 953 N N . ARG A 1 124 ? 4.293 -13.492 -8.938 1.00 93.31 124 ARG A N 1
ATOM 954 C CA . ARG A 1 124 ? 5.294 -13.486 -7.869 1.00 93.31 124 ARG A CA 1
ATOM 955 C C . ARG A 1 124 ? 5.673 -12.065 -7.465 1.00 93.31 124 ARG A C 1
ATOM 957 O O . ARG A 1 124 ? 5.790 -11.176 -8.305 1.00 93.31 124 ARG A O 1
ATOM 964 N N . CYS A 1 125 ? 5.906 -11.862 -6.173 1.00 94.12 125 CYS A N 1
ATOM 965 C CA . CYS A 1 125 ? 6.528 -10.641 -5.675 1.00 94.12 125 CYS A CA 1
ATOM 966 C C . CYS A 1 125 ? 8.048 -10.787 -5.659 1.00 94.12 125 CYS A C 1
ATOM 968 O O . CYS A 1 125 ? 8.580 -11.755 -5.108 1.00 94.12 125 CYS A O 1
ATOM 970 N N . VAL A 1 126 ? 8.732 -9.819 -6.258 1.00 94.06 126 VAL A N 1
ATOM 971 C CA . VAL A 1 126 ? 10.187 -9.788 -6.409 1.00 94.06 126 VAL A CA 1
ATOM 972 C C . VAL A 1 126 ? 10.742 -8.460 -5.907 1.00 94.06 126 VAL A C 1
ATOM 974 O O . VAL A 1 126 ? 10.086 -7.423 -5.995 1.00 94.06 126 VAL A O 1
ATOM 977 N N . GLU A 1 127 ? 11.964 -8.508 -5.386 1.00 92.88 127 GLU A N 1
ATOM 978 C CA . GLU A 1 127 ? 12.662 -7.340 -4.842 1.00 92.88 127 GLU A CA 1
ATOM 979 C C . GLU A 1 127 ? 13.085 -6.359 -5.945 1.00 92.88 127 GLU A C 1
ATOM 981 O O . GLU A 1 127 ? 12.977 -5.148 -5.785 1.00 92.88 127 GLU A O 1
ATOM 986 N N . THR A 1 128 ? 13.510 -6.895 -7.089 1.00 94.44 128 THR A N 1
ATOM 987 C CA . THR A 1 128 ? 13.908 -6.160 -8.295 1.00 94.44 128 THR A CA 1
ATOM 988 C C . THR A 1 128 ? 13.516 -6.963 -9.533 1.00 94.44 128 THR A C 1
ATOM 990 O O . THR A 1 128 ? 13.345 -8.186 -9.452 1.00 94.44 128 THR A O 1
ATOM 993 N N . CYS A 1 129 ? 13.358 -6.301 -10.677 1.00 95.12 129 CYS A N 1
ATOM 994 C CA . CYS A 1 129 ? 13.039 -6.993 -11.921 1.00 95.12 129 CYS A CA 1
ATOM 995 C C . CYS A 1 129 ? 14.203 -7.873 -12.400 1.00 95.12 129 CYS A C 1
ATOM 997 O O . CYS A 1 129 ? 15.367 -7.477 -12.356 1.00 95.12 129 CYS A O 1
ATOM 999 N N . LEU A 1 130 ? 13.874 -9.086 -12.861 1.00 93.50 130 LEU A N 1
ATOM 1000 C CA . LEU A 1 130 ? 14.846 -10.028 -13.422 1.00 93.50 130 LEU A CA 1
ATOM 1001 C C . LEU A 1 130 ? 15.489 -9.473 -14.706 1.00 93.50 130 LEU A C 1
ATOM 1003 O O . LEU A 1 130 ? 14.885 -8.625 -15.373 1.00 93.50 130 LEU A O 1
ATOM 1007 N N . PRO A 1 131 ? 16.675 -9.981 -15.107 1.00 90.75 131 PRO A N 1
ATOM 1008 C CA . PRO A 1 131 ? 17.243 -9.676 -16.416 1.00 90.75 131 PRO A CA 1
ATOM 1009 C C . PRO A 1 131 ? 16.205 -9.882 -17.529 1.00 90.75 131 PRO A C 1
ATOM 1011 O O . PRO A 1 131 ? 15.419 -10.825 -17.472 1.00 90.75 131 PRO A O 1
ATOM 1014 N N . SER A 1 132 ? 16.199 -8.982 -18.516 1.00 89.88 132 SER A N 1
ATOM 1015 C CA . SER A 1 132 ? 15.207 -8.905 -19.609 1.00 89.88 132 SER A CA 1
ATOM 1016 C C . SER A 1 132 ? 13.833 -8.315 -19.251 1.00 89.88 132 SER A C 1
ATOM 1018 O O . SER A 1 132 ? 12.986 -8.187 -20.139 1.00 89.88 132 SER A O 1
ATOM 1020 N N . TYR A 1 133 ? 13.624 -7.886 -18.003 1.00 96.25 133 TYR A N 1
ATOM 1021 C CA . TYR A 1 133 ? 12.465 -7.096 -17.587 1.00 96.25 133 TYR A CA 1
ATOM 1022 C C . TYR A 1 133 ? 12.878 -5.695 -17.116 1.00 96.25 133 TYR A C 1
ATOM 1024 O O . TYR A 1 133 ? 14.006 -5.467 -16.682 1.00 96.25 133 TYR A O 1
ATOM 1032 N N . TYR A 1 134 ? 11.932 -4.762 -17.177 1.00 95.12 134 TYR A N 1
ATOM 1033 C CA . TYR A 1 134 ? 12.097 -3.358 -16.818 1.00 95.12 134 TYR A CA 1
ATOM 1034 C C . TYR A 1 134 ? 11.116 -2.962 -15.718 1.00 95.12 134 TYR A C 1
ATOM 1036 O O . TYR A 1 134 ? 9.958 -3.390 -15.721 1.00 95.12 134 TYR A O 1
ATOM 1044 N N . HIS A 1 135 ? 11.567 -2.100 -14.811 1.00 95.25 135 HIS A N 1
ATOM 1045 C CA . HIS A 1 135 ? 10.719 -1.483 -13.799 1.00 95.25 135 HIS A CA 1
ATOM 1046 C C . HIS A 1 135 ? 9.693 -0.571 -14.474 1.00 95.25 135 HIS A C 1
ATOM 1048 O O . HIS A 1 135 ? 10.047 0.276 -15.298 1.00 95.25 135 HIS A O 1
ATOM 1054 N N . PHE A 1 136 ? 8.420 -0.740 -14.130 1.00 94.12 136 PHE A N 1
ATOM 1055 C CA . PHE A 1 136 ? 7.328 0.049 -14.683 1.00 94.12 136 PHE A CA 1
ATOM 1056 C C . PHE A 1 136 ? 6.447 0.598 -13.565 1.00 94.12 136 PHE A C 1
ATOM 1058 O O . PHE A 1 136 ? 5.827 -0.166 -12.817 1.00 94.12 136 PHE A O 1
ATOM 1065 N N . TRP A 1 137 ? 6.387 1.931 -13.489 1.00 89.69 137 TRP A N 1
ATOM 1066 C CA . TRP A 1 137 ? 5.548 2.693 -12.554 1.00 89.69 137 TRP A CA 1
ATOM 1067 C C . TRP A 1 137 ? 5.751 2.300 -11.081 1.00 89.69 137 TRP A C 1
ATOM 1069 O O . TRP A 1 137 ? 4.814 2.336 -10.291 1.00 89.69 137 TRP A O 1
ATOM 1079 N N . ASP A 1 138 ? 6.968 1.891 -10.722 1.00 90.25 138 ASP A N 1
ATOM 1080 C CA . ASP A 1 138 ? 7.369 1.544 -9.353 1.00 90.25 138 ASP A CA 1
ATOM 1081 C C . ASP A 1 138 ? 6.561 0.415 -8.677 1.00 90.25 138 ASP A C 1
ATOM 1083 O O . ASP A 1 138 ? 6.580 0.301 -7.454 1.00 90.25 138 ASP A O 1
ATOM 1087 N N . TRP A 1 139 ? 5.864 -0.444 -9.441 1.00 93.25 139 TRP A N 1
ATOM 1088 C CA . TRP A 1 139 ? 5.088 -1.555 -8.851 1.00 93.25 139 TRP A CA 1
ATOM 1089 C C . TRP A 1 139 ? 5.147 -2.889 -9.602 1.00 93.25 139 TRP A C 1
ATOM 1091 O O . TRP A 1 139 ? 4.819 -3.930 -9.027 1.00 93.25 139 TRP A O 1
ATOM 1101 N N . ARG A 1 140 ? 5.554 -2.917 -10.877 1.00 96.00 140 ARG A N 1
ATOM 1102 C CA . ARG A 1 140 ? 5.677 -4.173 -11.635 1.00 96.00 140 ARG A CA 1
ATOM 1103 C C . ARG A 1 140 ? 6.856 -4.208 -12.587 1.00 96.00 140 ARG A C 1
ATOM 1105 O O . ARG A 1 140 ? 7.413 -3.177 -12.958 1.00 96.00 140 ARG A O 1
ATOM 1112 N N . CYS A 1 141 ? 7.148 -5.418 -13.033 1.00 97.19 141 CYS A N 1
ATOM 1113 C CA . CYS A 1 141 ? 8.102 -5.712 -14.082 1.00 97.19 141 CYS A CA 1
ATOM 1114 C C . CYS A 1 141 ? 7.379 -5.932 -15.413 1.00 97.19 141 CYS A C 1
ATOM 1116 O O . CYS A 1 141 ? 6.361 -6.623 -15.469 1.00 97.19 141 CYS A O 1
ATOM 1118 N N . VAL A 1 142 ? 7.906 -5.351 -16.488 1.00 96.06 142 VAL A N 1
ATOM 1119 C CA . VAL A 1 142 ? 7.389 -5.517 -17.856 1.00 96.06 142 VAL A CA 1
ATOM 1120 C C . VAL A 1 142 ? 8.517 -5.900 -18.803 1.00 96.06 142 VAL A C 1
ATOM 1122 O O . VAL A 1 142 ? 9.663 -5.522 -18.585 1.00 96.06 142 VAL A O 1
ATOM 1125 N N . ASN A 1 143 ? 8.218 -6.661 -19.850 1.00 95.25 143 ASN A N 1
ATOM 1126 C CA . ASN A 1 143 ? 9.219 -7.024 -20.852 1.00 95.25 143 ASN A CA 1
ATOM 1127 C C . ASN A 1 143 ? 9.397 -5.911 -21.906 1.00 95.25 143 ASN A C 1
ATOM 1129 O O . ASN A 1 143 ? 8.670 -4.913 -21.923 1.00 95.25 143 ASN A O 1
ATOM 1133 N N . PHE A 1 144 ? 10.368 -6.099 -22.803 1.00 93.31 144 PHE A N 1
ATOM 1134 C CA . PHE A 1 144 ? 10.658 -5.163 -23.894 1.00 93.31 144 PHE A CA 1
ATOM 1135 C C . PHE A 1 144 ? 9.438 -4.891 -24.789 1.00 93.31 144 PHE A C 1
ATOM 1137 O O . PHE A 1 144 ? 9.090 -3.735 -25.020 1.00 93.31 144 PHE A O 1
ATOM 1144 N N . SER A 1 145 ? 8.754 -5.951 -25.234 1.00 93.94 145 SER A N 1
ATOM 1145 C CA . SER A 1 145 ? 7.587 -5.850 -26.124 1.00 93.94 145 SER A CA 1
ATOM 1146 C C . SER A 1 145 ? 6.475 -4.999 -25.512 1.00 93.94 145 SER A C 1
ATOM 1148 O O . SER A 1 145 ? 5.926 -4.135 -26.189 1.00 93.94 145 SER A O 1
ATOM 1150 N N . PHE A 1 146 ? 6.205 -5.152 -24.215 1.00 94.00 146 PHE A N 1
ATOM 1151 C CA . PHE A 1 146 ? 5.223 -4.329 -23.518 1.00 94.00 146 PHE A CA 1
ATOM 1152 C C . PHE A 1 146 ? 5.581 -2.834 -23.567 1.00 94.00 146 PHE A C 1
ATOM 1154 O O . PHE A 1 146 ? 4.712 -1.997 -23.824 1.00 94.00 146 PHE A O 1
ATOM 1161 N N . CYS A 1 147 ? 6.851 -2.490 -23.322 1.00 92.12 147 CYS A N 1
ATOM 1162 C CA . CYS A 1 147 ? 7.305 -1.098 -23.343 1.00 92.12 147 CYS A CA 1
ATOM 1163 C C . CYS A 1 147 ? 7.244 -0.506 -24.761 1.00 92.12 147 CYS A C 1
ATOM 1165 O O . CYS A 1 147 ? 6.745 0.606 -24.954 1.00 92.12 147 CYS A O 1
ATOM 1167 N N . GLN A 1 148 ? 7.675 -1.282 -25.758 1.00 90.69 148 GLN A N 1
ATOM 1168 C CA . GLN A 1 148 ? 7.629 -0.903 -27.168 1.00 90.69 148 GLN A CA 1
ATOM 1169 C C . GLN A 1 148 ? 6.188 -0.673 -27.646 1.00 90.69 148 GLN A C 1
ATOM 1171 O O . GLN A 1 148 ? 5.901 0.331 -28.296 1.00 90.69 148 GLN A O 1
ATOM 1176 N N . ASP A 1 149 ? 5.244 -1.527 -27.249 1.00 90.81 149 ASP A N 1
ATOM 1177 C CA . ASP A 1 149 ? 3.838 -1.363 -27.614 1.00 90.81 149 ASP A CA 1
ATOM 1178 C C . ASP A 1 149 ? 3.226 -0.080 -27.039 1.00 90.81 149 ASP A C 1
ATOM 1180 O O . ASP A 1 149 ? 2.344 0.517 -27.662 1.00 90.81 149 ASP A O 1
ATOM 1184 N N . LEU A 1 150 ? 3.633 0.344 -25.836 1.00 88.56 150 LEU A N 1
ATOM 1185 C CA . LEU A 1 150 ? 3.201 1.625 -25.264 1.00 88.56 150 LEU A CA 1
ATOM 1186 C C . LEU A 1 150 ? 3.766 2.801 -26.057 1.00 88.56 150 LEU A C 1
ATOM 1188 O O . LEU A 1 150 ? 3.038 3.753 -26.346 1.00 88.56 150 LEU A O 1
ATOM 1192 N N . TYR A 1 151 ? 5.035 2.719 -26.455 1.00 87.00 151 TYR A N 1
ATOM 1193 C CA . TYR A 1 151 ? 5.637 3.712 -27.331 1.00 87.00 151 TYR A CA 1
ATOM 1194 C C . TYR A 1 151 ? 4.871 3.834 -28.651 1.00 87.00 151 TYR A C 1
ATOM 1196 O O . TYR A 1 151 ? 4.375 4.912 -28.979 1.00 87.00 151 TYR A O 1
ATOM 1204 N N . CYS A 1 152 ? 4.710 2.728 -29.378 1.00 86.31 152 CYS A N 1
ATOM 1205 C CA . CYS A 1 152 ? 4.070 2.708 -30.691 1.00 86.31 152 CYS A CA 1
ATOM 1206 C C . CYS A 1 152 ? 2.611 3.177 -30.645 1.00 86.31 152 CYS A C 1
ATOM 1208 O O . CYS A 1 152 ? 2.175 3.893 -31.543 1.00 86.31 152 CYS A O 1
ATOM 1210 N N . ARG A 1 153 ? 1.854 2.808 -29.603 1.00 86.19 153 ARG A N 1
ATOM 1211 C CA . ARG A 1 153 ? 0.435 3.180 -29.482 1.00 86.19 153 ARG A CA 1
ATOM 1212 C C . ARG A 1 153 ? 0.216 4.631 -29.074 1.00 86.19 153 ARG A C 1
ATOM 1214 O O . ARG A 1 153 ? -0.759 5.234 -29.518 1.00 86.19 153 ARG A O 1
ATOM 1221 N N . CYS A 1 154 ? 1.075 5.180 -28.217 1.00 84.12 154 CYS A N 1
ATOM 1222 C CA . CYS A 1 154 ? 0.861 6.516 -27.668 1.00 84.12 154 CYS A CA 1
ATOM 1223 C C . CYS A 1 154 ? 1.624 7.615 -28.413 1.00 84.12 154 CYS A C 1
ATOM 1225 O O . CYS A 1 154 ? 1.205 8.777 -28.344 1.00 84.12 154 CYS A O 1
ATOM 1227 N N . ARG A 1 155 ? 2.692 7.286 -29.157 1.00 81.25 155 ARG A N 1
ATOM 1228 C CA . ARG A 1 155 ? 3.464 8.264 -29.936 1.00 81.25 155 ARG A CA 1
ATOM 1229 C C . ARG A 1 155 ? 2.581 9.008 -30.934 1.00 81.25 155 ARG A C 1
ATOM 1231 O O . ARG A 1 155 ? 2.017 8.415 -31.842 1.00 81.25 155 ARG A O 1
ATOM 1238 N N . GLY A 1 156 ? 2.472 10.326 -30.758 1.00 73.75 156 GLY A N 1
ATOM 1239 C CA . GLY A 1 156 ? 1.669 11.190 -31.631 1.00 73.75 156 GLY A CA 1
ATOM 1240 C C . GLY A 1 156 ? 0.152 10.988 -31.518 1.00 73.75 156 GLY A C 1
ATOM 1241 O O . GLY A 1 156 ? -0.585 11.549 -32.320 1.00 73.75 156 GLY A O 1
ATOM 1242 N N . SER A 1 157 ? -0.326 10.214 -30.535 1.00 79.31 157 SER A N 1
ATOM 1243 C CA . SER A 1 157 ? -1.755 9.898 -30.394 1.00 79.31 157 SER A CA 1
ATOM 1244 C C . SER A 1 157 ? -2.591 11.050 -29.825 1.00 79.31 157 SER A C 1
ATOM 1246 O O . SER A 1 157 ? -3.796 11.097 -30.064 1.00 79.31 157 SER A O 1
ATOM 1248 N N . GLY A 1 158 ? -1.982 11.947 -29.035 1.00 71.50 158 GLY A N 1
ATOM 1249 C CA . GLY A 1 158 ? -2.669 13.055 -28.355 1.00 71.50 158 GLY A CA 1
ATOM 1250 C C . GLY A 1 158 ? -3.755 12.625 -27.357 1.00 71.50 158 GLY A C 1
ATOM 1251 O O . GLY A 1 158 ? -4.523 13.464 -26.892 1.00 71.50 158 GLY A O 1
ATOM 1252 N N . ARG A 1 159 ? -3.860 11.327 -27.037 1.00 79.75 159 ARG A N 1
ATOM 1253 C CA . ARG A 1 159 ? -4.916 10.788 -26.174 1.00 79.75 159 ARG A CA 1
ATOM 1254 C C . ARG A 1 159 ? -4.610 11.084 -24.700 1.00 79.75 159 ARG A C 1
ATOM 1256 O O . ARG A 1 159 ? -3.532 10.702 -24.237 1.00 79.75 159 ARG A O 1
ATOM 1263 N N . PRO A 1 160 ? -5.544 11.686 -23.940 1.00 76.81 160 PRO A N 1
ATOM 1264 C CA . PRO A 1 160 ? -5.378 11.883 -22.502 1.00 76.81 160 PRO A CA 1
ATOM 1265 C C . PRO A 1 160 ? -5.076 10.555 -21.794 1.00 76.81 160 PRO A C 1
ATOM 1267 O O . PRO A 1 160 ? -5.766 9.562 -22.023 1.00 76.81 160 PRO A O 1
ATOM 1270 N N . GLY A 1 161 ? -4.027 10.525 -20.969 1.00 75.19 161 GLY A N 1
ATOM 1271 C CA . GLY A 1 161 ? -3.588 9.324 -20.244 1.00 75.19 161 GLY A CA 1
ATOM 1272 C C . GLY A 1 161 ? -2.811 8.288 -21.073 1.00 75.19 161 GLY A C 1
ATOM 1273 O O . GLY A 1 161 ? -2.426 7.253 -20.532 1.00 75.19 161 GLY A O 1
ATOM 1274 N N . CYS A 1 162 ? -2.550 8.537 -22.363 1.00 81.25 162 CYS A N 1
ATOM 1275 C CA . CYS A 1 162 ? -1.685 7.689 -23.187 1.00 81.25 162 CYS A CA 1
ATOM 1276 C C . CYS A 1 162 ? -0.254 8.234 -23.154 1.00 81.25 162 CYS A C 1
ATOM 1278 O O . CYS A 1 162 ? 0.109 9.119 -23.928 1.00 81.25 162 CYS A O 1
ATOM 1280 N N . HIS A 1 163 ? 0.563 7.700 -22.252 1.00 81.81 163 HIS A N 1
ATOM 1281 C CA . HIS A 1 163 ? 1.969 8.072 -22.153 1.00 81.81 163 HIS A CA 1
ATOM 1282 C C . HIS A 1 163 ? 2.808 7.114 -22.997 1.00 81.81 163 HIS A C 1
ATOM 1284 O O . HIS A 1 163 ? 2.847 5.911 -22.724 1.00 81.81 163 HIS A O 1
ATOM 1290 N N . TRP A 1 164 ? 3.483 7.634 -24.029 1.00 82.38 164 TRP A N 1
ATOM 1291 C CA . TRP A 1 164 ? 4.531 6.853 -24.682 1.00 82.38 164 TRP A CA 1
ATOM 1292 C C . TRP A 1 164 ? 5.621 6.568 -23.653 1.00 82.38 164 TRP A C 1
ATOM 1294 O O . TRP A 1 164 ? 5.885 7.404 -22.798 1.00 82.38 164 TRP A O 1
ATOM 1304 N N . CYS A 1 165 ? 6.219 5.384 -23.696 1.00 87.12 165 CYS A N 1
ATOM 1305 C CA . CYS A 1 165 ? 7.267 5.011 -22.753 1.00 87.12 165 CYS A CA 1
ATOM 1306 C C . CYS A 1 165 ? 8.557 4.704 -23.504 1.00 87.12 165 CYS A C 1
ATOM 1308 O O . CYS A 1 165 ? 8.519 4.285 -24.657 1.00 87.12 165 CYS A O 1
ATOM 1310 N N . VAL A 1 166 ? 9.693 4.924 -22.857 1.00 88.31 166 VAL A N 1
ATOM 1311 C CA . VAL A 1 166 ? 11.028 4.629 -23.383 1.00 88.31 166 VAL A CA 1
ATOM 1312 C C . VAL A 1 166 ? 11.807 3.808 -22.371 1.00 88.31 166 VAL A C 1
ATOM 1314 O O . VAL A 1 166 ? 11.542 3.876 -21.167 1.00 88.31 166 VAL A O 1
ATOM 1317 N N . ILE A 1 167 ? 12.782 3.041 -22.852 1.00 89.19 167 ILE A N 1
ATOM 1318 C CA . ILE A 1 167 ? 13.693 2.315 -21.973 1.00 89.19 167 ILE A CA 1
ATOM 1319 C C . ILE A 1 167 ? 14.823 3.258 -21.563 1.00 89.19 167 ILE A C 1
ATOM 1321 O O . ILE A 1 167 ? 15.532 3.811 -22.403 1.00 89.19 167 ILE A O 1
ATOM 1325 N N . CYS A 1 168 ? 14.989 3.437 -20.256 1.00 85.50 168 CYS A N 1
ATOM 1326 C CA . CYS A 1 168 ? 16.080 4.197 -19.665 1.00 85.50 168 CYS A CA 1
ATOM 1327 C C . CYS A 1 168 ? 16.662 3.407 -18.492 1.00 85.50 168 CYS A C 1
ATOM 1329 O O . CYS A 1 168 ? 15.962 3.114 -17.521 1.00 85.50 168 CYS A O 1
ATOM 1331 N N . SER A 1 169 ? 17.950 3.067 -18.571 1.00 85.44 169 SER A N 1
ATOM 1332 C CA . SER A 1 169 ? 18.629 2.206 -17.595 1.00 85.44 169 SER A CA 1
ATOM 1333 C C . SER A 1 169 ? 17.891 0.867 -17.412 1.00 85.44 169 SER A C 1
ATOM 1335 O O . SER A 1 169 ? 17.889 0.040 -18.319 1.00 85.44 169 SER A O 1
ATOM 1337 N N . SER A 1 170 ? 17.242 0.651 -16.266 1.00 87.88 170 SER A N 1
ATOM 1338 C CA . SER A 1 170 ? 16.448 -0.544 -15.955 1.00 87.88 170 SER A CA 1
ATOM 1339 C C . SER A 1 170 ? 14.938 -0.272 -15.917 1.00 87.88 170 SER A C 1
ATOM 1341 O O . SER A 1 170 ? 14.183 -1.106 -15.421 1.00 87.88 170 SER A O 1
ATOM 1343 N N . GLY A 1 171 ? 14.483 0.890 -16.396 1.00 91.19 171 GLY A N 1
ATOM 1344 C CA . GLY A 1 171 ? 13.088 1.325 -16.329 1.00 91.19 171 GLY A CA 1
ATOM 1345 C C . GLY A 1 171 ? 12.440 1.517 -17.699 1.00 91.19 171 GLY A C 1
ATOM 1346 O O . GLY A 1 171 ? 13.093 1.931 -18.654 1.00 91.19 171 GLY A O 1
ATOM 1347 N N . CYS A 1 172 ? 11.137 1.250 -17.767 1.00 92.88 172 CYS A N 1
ATOM 1348 C CA . CYS A 1 172 ? 10.249 1.665 -18.850 1.00 92.88 172 CYS A CA 1
ATOM 1349 C C . CYS A 1 172 ? 9.460 2.892 -18.363 1.00 92.88 172 CYS A C 1
ATOM 1351 O O . CYS A 1 172 ? 8.545 2.760 -17.546 1.00 92.88 172 CYS A O 1
ATOM 1353 N N . VAL A 1 173 ? 9.857 4.087 -18.807 1.00 89.88 173 VAL A N 1
ATOM 1354 C CA . VAL A 1 173 ? 9.443 5.373 -18.215 1.00 89.88 173 VAL A CA 1
ATOM 1355 C C . VAL A 1 173 ? 8.761 6.291 -19.237 1.00 89.88 173 VAL A C 1
ATOM 1357 O O . VAL A 1 173 ? 9.121 6.246 -20.412 1.00 89.88 173 VAL A O 1
ATOM 1360 N N . PRO A 1 174 ? 7.779 7.122 -18.828 1.00 83.00 174 PRO A N 1
ATOM 1361 C CA . PRO A 1 174 ? 7.020 7.973 -19.749 1.00 83.00 174 PRO A CA 1
ATOM 1362 C C . PRO A 1 174 ? 7.808 9.177 -20.294 1.00 83.00 174 PRO A C 1
ATOM 1364 O O . PRO A 1 174 ? 7.497 9.690 -21.368 1.00 83.00 174 PRO A O 1
ATOM 1367 N N . GLU A 1 175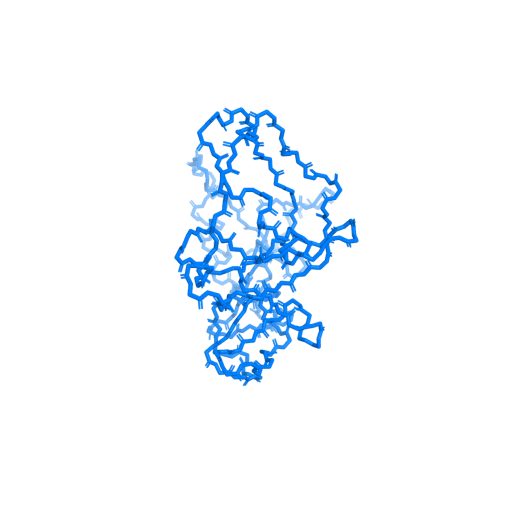 ? 8.840 9.627 -19.579 1.00 71.25 175 GLU A N 1
ATOM 1368 C CA . GLU A 1 175 ? 9.662 10.782 -19.946 1.00 71.25 175 GLU A CA 1
ATOM 1369 C C . GLU A 1 175 ? 11.147 10.460 -19.776 1.00 71.25 175 GLU A C 1
ATOM 1371 O O . GLU A 1 175 ? 11.531 9.667 -18.911 1.00 71.25 175 GLU A O 1
ATOM 1376 N N . TYR A 1 176 ? 11.993 11.085 -20.599 1.00 65.94 176 TYR A N 1
ATOM 1377 C CA . TYR A 1 176 ? 13.433 11.043 -20.372 1.00 65.94 176 TYR A CA 1
ATOM 1378 C C . TYR A 1 176 ? 13.777 11.859 -19.123 1.00 65.94 176 TYR A C 1
ATOM 1380 O O . TYR A 1 176 ? 13.276 12.976 -18.975 1.00 65.94 176 TYR A O 1
ATOM 1388 N N . PRO A 1 177 ? 14.679 11.365 -18.260 1.00 64.56 177 PRO A N 1
ATOM 1389 C CA . PRO A 1 177 ? 15.286 12.208 -17.243 1.00 64.56 177 PRO A CA 1
ATOM 1390 C C . PRO A 1 177 ? 15.949 13.430 -17.897 1.00 64.56 177 PRO A C 1
ATOM 1392 O O . PRO A 1 177 ? 16.500 13.333 -18.999 1.00 64.56 177 PRO A O 1
A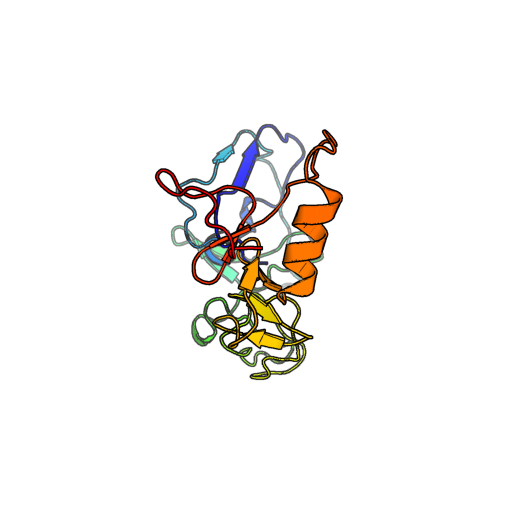TOM 1395 N N . SER A 1 178 ? 15.925 14.577 -17.217 1.00 60.41 178 SER A N 1
ATOM 1396 C CA . SER A 1 178 ? 16.543 15.814 -17.704 1.00 60.41 178 SER A CA 1
ATOM 1397 C C . SER A 1 178 ? 17.993 15.581 -18.149 1.00 60.41 178 SER A C 1
ATOM 1399 O O . SER A 1 178 ? 18.816 15.107 -17.368 1.00 60.41 178 SER A O 1
ATOM 1401 N N . GLY A 1 179 ? 18.307 15.924 -19.404 1.00 62.75 179 GLY A N 1
ATOM 1402 C CA . GLY A 1 179 ? 19.646 15.772 -19.992 1.00 62.75 179 GLY A CA 1
ATOM 1403 C C . GLY A 1 179 ? 19.844 14.538 -20.882 1.00 62.75 179 GLY A C 1
ATOM 1404 O O . GLY A 1 179 ? 20.905 14.411 -21.487 1.00 62.75 179 GLY A O 1
ATOM 1405 N N . TYR A 1 180 ? 18.842 13.665 -21.016 1.00 62.22 180 TYR A N 1
ATOM 1406 C CA . TYR A 1 180 ? 18.886 12.522 -21.932 1.00 62.22 180 TYR A CA 1
ATOM 1407 C C . TYR A 1 180 ? 18.096 12.802 -23.216 1.00 62.22 180 TYR A C 1
ATOM 1409 O O . TYR A 1 180 ? 16.992 13.344 -23.183 1.00 62.22 180 TYR A O 1
ATOM 1417 N N . THR A 1 181 ? 18.656 12.407 -24.360 1.00 62.62 181 THR A N 1
ATOM 1418 C CA . THR A 1 181 ? 17.989 12.433 -25.669 1.00 62.62 181 THR A CA 1
ATOM 1419 C C . THR A 1 181 ? 17.889 11.022 -26.243 1.00 62.62 181 THR A C 1
ATOM 1421 O O . THR A 1 181 ? 18.661 10.125 -25.899 1.00 62.62 181 THR A O 1
ATOM 1424 N N . MET A 1 182 ? 16.897 10.801 -27.108 1.00 60.12 182 MET A N 1
ATOM 1425 C CA . MET A 1 182 ? 16.665 9.501 -27.734 1.00 60.12 182 MET A CA 1
ATOM 1426 C C . MET A 1 182 ? 17.819 9.147 -28.684 1.00 60.12 182 MET A C 1
ATOM 1428 O O . MET A 1 182 ? 17.950 9.734 -29.755 1.00 60.12 182 MET A O 1
ATOM 1432 N N . GLY A 1 183 ? 18.648 8.179 -28.291 1.00 56.81 183 GLY A N 1
ATOM 1433 C CA . GLY A 1 183 ? 19.615 7.535 -29.178 1.00 56.81 183 GLY A CA 1
ATOM 1434 C C . GLY A 1 183 ? 18.939 6.504 -30.086 1.00 56.81 183 GLY A C 1
ATOM 1435 O O . GLY A 1 183 ? 17.994 5.827 -29.672 1.00 56.81 183 GLY A O 1
ATOM 1436 N N . SER A 1 184 ? 19.430 6.375 -31.319 1.00 45.41 184 SER A N 1
ATOM 1437 C CA . SER A 1 184 ? 19.013 5.337 -32.267 1.00 45.41 184 SER A CA 1
ATOM 1438 C C . SER A 1 184 ? 19.326 3.951 -31.686 1.00 45.41 184 SER A C 1
ATOM 1440 O O . SER A 1 184 ? 20.479 3.533 -31.692 1.00 45.41 184 SER A O 1
ATOM 1442 N N . GLY A 1 185 ? 18.315 3.270 -31.140 1.00 54.44 185 GLY A N 1
ATOM 1443 C CA . GLY A 1 185 ? 18.447 1.953 -30.498 1.00 54.44 185 GLY A CA 1
ATOM 1444 C C . GLY A 1 185 ? 17.780 1.820 -29.124 1.00 54.44 185 GLY A C 1
ATOM 1445 O O . GLY A 1 185 ? 17.741 0.719 -28.587 1.00 54.44 185 GLY A O 1
ATOM 1446 N N . ASN A 1 186 ? 17.231 2.901 -28.557 1.00 54.66 186 ASN A N 1
ATOM 1447 C CA . ASN A 1 186 ? 16.571 2.867 -27.241 1.00 54.66 186 ASN A CA 1
ATOM 1448 C C . ASN A 1 186 ? 15.068 2.517 -27.280 1.00 54.66 186 ASN A C 1
ATOM 1450 O O . ASN A 1 186 ? 14.388 2.713 -26.269 1.00 54.66 186 ASN A O 1
ATOM 1454 N N . LEU A 1 187 ? 14.575 1.995 -28.416 1.00 53.75 187 LEU A N 1
ATOM 1455 C CA . LEU A 1 187 ? 13.215 1.494 -28.676 1.00 53.75 187 LEU A CA 1
ATOM 1456 C C . LEU A 1 187 ? 13.180 0.497 -29.838 1.00 53.75 187 LEU A C 1
ATOM 1458 O O . LEU A 1 187 ? 13.926 0.732 -30.815 1.00 53.75 187 LEU A O 1
#

pLDDT: mean 84.95, std 10.56, range [45.41, 97.19]

Secondary structure (DSSP, 8-state):
--BSS---EEE--TT---STT--GGGTBS--TT-EEESS--------TTGGGT---S-EEEETTEEEE-EEETTEEPP---GGGTTT-B-TTSPBPPTTBSS-BSSTT-TTSBSSBSSEEETTEEESSPPTTEEEETTTEEEEHHHHHHHHHHHTT---TT----EEETTEEESSPPTT----TT--

InterPro domains:
  IPR006211 Furin-like cysteine-rich domain [PF00757] (40-182)
  IPR006212 Furin-like repeat [SM00261] (92-135)
  IPR009030 Growth factor receptor cysteine-rich domain superfamily [SSF57184] (39-185)
  IPR036941 Receptor L-domain superfamily [G3DSA:3.80.20.20] (1-128)

Radius of gyration: 22.02 Å; Cα contacts (8 Å, |Δi|>4): 349; chains: 1; bounding box: 41×38×61 Å

Solvent-accessible surface area (backbone atoms only — not comparable to full-atom values): 10906 Å² total; per-residue (Å²): 107,66,48,94,73,79,63,54,79,48,66,70,38,73,87,47,64,43,67,89,27,51,67,57,74,77,33,28,89,59,64,84,74,45,44,78,45,67,47,42,81,91,60,88,75,56,48,40,38,54,96,70,84,46,66,78,40,52,64,50,73,57,97,87,40,82,43,60,19,18,71,41,59,82,37,59,43,87,76,70,60,77,90,36,58,66,11,17,38,21,100,86,70,42,44,25,23,80,41,21,37,47,24,27,82,43,59,62,38,52,56,37,61,79,36,48,54,40,22,38,46,98,70,27,33,33,83,65,61,54,91,81,37,20,40,33,90,82,45,28,44,40,44,62,68,60,37,47,51,34,23,68,65,21,58,91,54,85,48,88,93,48,62,28,32,42,62,52,98,62,30,42,34,67,66,71,62,93,94,62,76,91,57,97,77,53,116